Protein AF-M4BIH9-F1 (afdb_monomer)

pLDDT: mean 78.08, std 21.64, range [29.02, 97.56]

InterPro domains:
  IPR003349 JmjN domain [PF02375] (13-35)
  IPR003349 JmjN domain [PS51183] (11-73)
  IPR003349 JmjN domain [SM00545] (10-72)

Solvent-accessible surface area (backbone atoms only — not comparable to full-atom values): 12858 Å² total; per-residue (Å²): 131,86,74,87,71,74,79,77,81,80,58,54,75,43,73,46,52,68,77,46,60,73,41,59,65,64,28,40,44,75,84,76,79,71,95,78,79,80,95,49,76,65,62,55,56,58,58,59,73,52,35,45,36,81,68,27,62,75,62,75,44,54,41,43,36,68,38,91,89,71,74,81,64,74,52,53,72,54,80,46,79,84,44,71,48,64,28,30,30,42,47,48,23,49,53,82,72,71,66,80,69,42,85,42,58,76,32,29,54,48,59,47,49,54,52,52,52,53,48,51,52,51,59,26,54,77,68,79,45,55,81,88,76,59,48,73,65,59,53,50,50,51,53,50,46,21,36,74,68,49,39,67,94,41,74,46,76,43,73,68,89,74,52,50,90,72,68,46,46,63,57,75,70,77,86,72,68,91,68,94,66,89,75,82,83,85,88,84,84,84,89,83,71,92,74,62,72,48,84,73,92,123

Mean predicted aligned error: 11.21 Å

Radius of gyration: 22.09 Å; Cα contacts (8 Å, |Δi|>4): 205; chains: 1; bounding box: 57×53×47 Å

Foldseek 3Di:
DPPPDDDDDDAAEAEDDPVLVVAVCQQADDDDPPPDDDDDVPVVVVSRVRHDPVRRVVVVHYEYAYYPPPDFQFDFDQPDPVQKAWWWKDFLLCVVVVDDTHTGDIDRSVRLVVVVVVCLVVVQVVVVHDSVPDDPVNVVVVSVCSNVVSDDGDMDIGRPPDDCVRRNDRGDDPPPDDPDDDPPDDPDPPPDDPHPHDHDND

Organism: Hyaloperonospora arabidopsidis (strain Emoy2) (NCBI:txid559515)

Sequence (202 aa):
MVQNSVPLPHGAVFYPTREQFADPIKYIARYEPTASGFHLPLLFKWTLGFSIEHEAARTGICKIVPPRGWNPTFAIDLEDDHVHFDTRKQKIHELQEGRAYGKGRTHTFKSFREDADAFRKRWFSSRGLDPTTTTSDEVAQEYWRVVQMGGPRTEVEYANDLDIAQVGSGFLRSSKRFASQATKGIAKLLPLLAVIIATDNR

Structure (mmCIF, N/CA/C/O backbone):
data_AF-M4BIH9-F1
#
_entry.id   AF-M4BIH9-F1
#
loop_
_atom_site.group_PDB
_atom_site.id
_atom_site.type_symbol
_atom_site.label_atom_id
_atom_site.label_alt_id
_atom_site.label_comp_id
_atom_site.label_asym_id
_atom_site.label_entity_id
_atom_site.label_seq_id
_atom_site.pdbx_PDB_ins_code
_atom_site.Cartn_x
_atom_site.Cartn_y
_atom_site.Cartn_z
_atom_site.occupancy
_atom_site.B_iso_or_equiv
_atom_site.auth_seq_id
_atom_site.auth_comp_id
_atom_site.auth_asym_id
_atom_site.auth_atom_id
_atom_site.pdbx_PDB_model_num
ATOM 1 N N . MET A 1 1 ? 6.898 21.834 20.409 1.00 35.78 1 MET A N 1
ATOM 2 C CA . MET A 1 1 ? 7.191 22.630 19.199 1.00 35.78 1 MET A CA 1
ATOM 3 C C . MET A 1 1 ? 7.281 21.641 18.054 1.00 35.78 1 MET A C 1
ATOM 5 O O . MET A 1 1 ? 8.113 20.749 18.139 1.00 35.78 1 MET A O 1
ATOM 9 N N . VAL A 1 2 ? 6.383 21.713 17.070 1.00 43.62 2 VAL A N 1
ATOM 10 C CA . VAL A 1 2 ? 6.473 20.874 15.864 1.00 43.62 2 VAL A CA 1
ATOM 11 C C . VAL A 1 2 ? 7.734 21.330 15.138 1.00 43.62 2 VAL A C 1
ATOM 13 O O . VAL A 1 2 ? 7.822 22.494 14.754 1.00 43.62 2 VAL A O 1
ATOM 16 N N . GLN A 1 3 ? 8.755 20.477 15.059 1.00 51.19 3 GLN A N 1
ATOM 17 C CA . GLN A 1 3 ? 9.919 20.785 14.236 1.00 51.19 3 GLN A CA 1
ATOM 18 C C . GLN A 1 3 ? 9.408 20.987 12.807 1.00 51.19 3 GLN A C 1
ATOM 20 O O . GLN A 1 3 ? 8.737 20.104 12.277 1.00 51.19 3 GLN A O 1
ATOM 25 N N . ASN A 1 4 ? 9.700 22.142 12.202 1.00 50.09 4 ASN A N 1
ATOM 26 C CA . ASN A 1 4 ? 9.610 22.318 10.755 1.00 50.09 4 ASN A CA 1
ATOM 27 C C . ASN A 1 4 ? 10.545 21.276 10.134 1.00 50.09 4 ASN A C 1
ATOM 29 O O . ASN A 1 4 ? 11.746 21.510 9.999 1.00 50.09 4 ASN A O 1
ATOM 33 N N . SER A 1 5 ? 10.017 20.087 9.858 1.00 58.94 5 SER A N 1
ATOM 34 C CA . SER A 1 5 ? 10.773 19.008 9.250 1.00 58.94 5 SER A CA 1
ATOM 35 C C . SER A 1 5 ? 11.101 19.447 7.835 1.00 58.94 5 SER A C 1
ATOM 37 O O . SER A 1 5 ? 10.201 19.60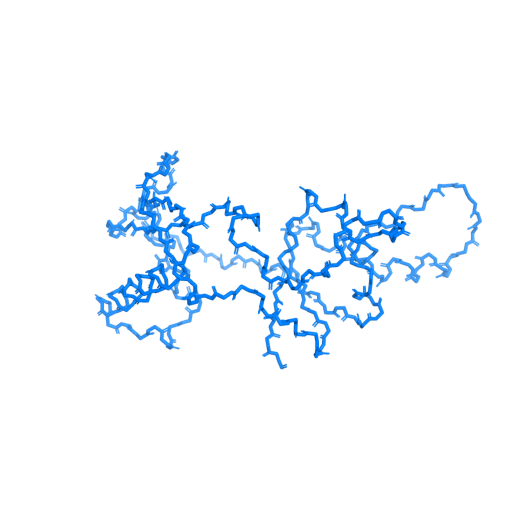2 7.009 1.00 58.94 5 SER A O 1
ATOM 39 N N . VAL A 1 6 ? 12.384 19.677 7.565 1.00 64.56 6 VAL A N 1
ATOM 40 C CA . VAL A 1 6 ? 12.880 19.806 6.195 1.00 64.56 6 VAL A CA 1
ATOM 41 C C . VAL A 1 6 ? 12.373 18.582 5.421 1.00 64.56 6 VAL A C 1
ATOM 43 O O . VAL A 1 6 ? 12.547 17.465 5.923 1.00 64.56 6 VAL A O 1
ATOM 46 N N . PRO A 1 7 ? 11.716 18.757 4.259 1.00 72.50 7 PRO A N 1
ATOM 47 C CA . PRO A 1 7 ? 11.258 17.633 3.456 1.00 72.50 7 PRO A CA 1
ATOM 48 C C . PRO A 1 7 ? 12.417 16.669 3.212 1.00 72.50 7 PRO A C 1
ATOM 50 O O . PRO A 1 7 ? 13.514 17.092 2.837 1.00 72.50 7 PRO A O 1
ATOM 53 N N . LEU A 1 8 ? 12.194 15.378 3.463 1.00 80.50 8 LEU A N 1
ATOM 54 C CA . LEU A 1 8 ? 13.210 14.371 3.180 1.00 80.50 8 LEU A CA 1
ATOM 55 C C . LEU A 1 8 ? 13.486 14.356 1.670 1.00 80.50 8 LEU A C 1
ATOM 57 O O . LEU A 1 8 ? 12.544 14.472 0.881 1.00 80.50 8 LEU A O 1
ATOM 61 N N . PRO A 1 9 ? 14.751 14.206 1.243 1.00 83.56 9 PRO A N 1
ATOM 62 C CA . PRO A 1 9 ? 15.057 14.094 -0.173 1.00 83.56 9 PRO A CA 1
AT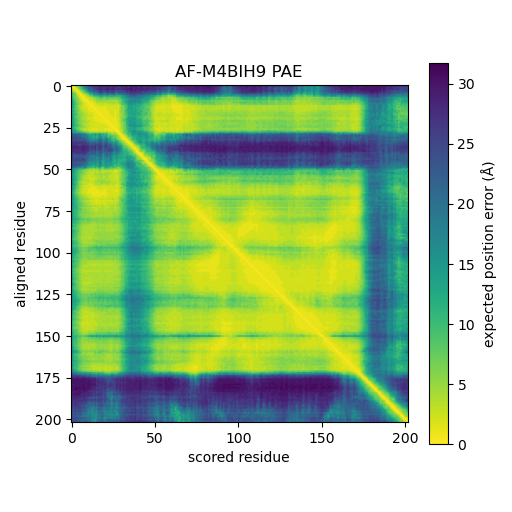OM 63 C C . PRO A 1 9 ? 14.349 12.868 -0.759 1.00 83.56 9 PRO A C 1
ATOM 65 O O . PRO A 1 9 ? 14.335 11.793 -0.154 1.00 83.56 9 PRO A O 1
ATOM 68 N N . HIS A 1 10 ? 13.770 13.020 -1.949 1.00 84.56 10 HIS A N 1
ATOM 69 C CA . HIS A 1 10 ? 13.178 11.893 -2.661 1.00 84.56 10 HIS A CA 1
ATOM 70 C C . HIS A 1 10 ? 14.254 10.868 -3.040 1.00 84.56 10 HIS A C 1
ATOM 72 O O . HIS A 1 10 ? 15.365 11.227 -3.434 1.00 84.56 10 HIS A O 1
ATOM 78 N N . GLY A 1 11 ? 13.904 9.582 -2.952 1.00 86.06 11 GLY A N 1
ATOM 79 C CA . GLY A 1 11 ? 14.731 8.511 -3.504 1.00 86.06 11 GLY A CA 1
ATOM 80 C C . GLY A 1 11 ? 14.812 8.594 -5.031 1.00 86.06 11 GLY A C 1
ATOM 81 O O . GLY A 1 11 ? 13.919 9.143 -5.681 1.00 86.06 11 GLY A O 1
ATOM 82 N N . ALA A 1 12 ? 15.873 8.024 -5.605 1.00 88.19 12 ALA A N 1
ATOM 83 C CA . ALA A 1 12 ? 16.053 7.977 -7.053 1.00 88.19 12 ALA A CA 1
ATOM 84 C C . ALA A 1 12 ? 14.890 7.236 -7.742 1.00 88.19 12 ALA A C 1
ATOM 86 O O . ALA A 1 12 ? 14.377 6.237 -7.223 1.00 88.19 12 ALA A O 1
ATOM 87 N N . VAL A 1 13 ? 14.481 7.725 -8.918 1.00 91.12 13 VAL A N 1
ATOM 88 C CA . VAL A 1 13 ? 13.418 7.126 -9.736 1.00 91.12 13 VAL A CA 1
ATOM 89 C C . VAL A 1 13 ? 13.986 6.725 -11.091 1.00 91.12 13 VAL A C 1
ATOM 91 O O . VAL A 1 13 ? 14.485 7.569 -11.831 1.00 91.12 13 VAL A O 1
ATOM 94 N N . PHE A 1 14 ? 13.861 5.446 -11.433 1.00 90.56 14 PHE A N 1
ATOM 95 C CA . PHE A 1 14 ? 14.408 4.861 -12.651 1.00 90.56 14 PHE A CA 1
ATOM 96 C C . PHE A 1 14 ? 13.307 4.445 -13.629 1.00 90.56 14 PHE A C 1
ATOM 98 O O . PHE A 1 14 ? 12.253 3.947 -13.226 1.00 90.56 14 PHE A O 1
ATOM 105 N N . TYR A 1 15 ? 13.582 4.624 -14.922 1.00 92.31 15 TYR A N 1
ATOM 106 C CA . TYR A 1 15 ? 12.666 4.350 -16.032 1.00 92.31 15 TYR A CA 1
ATOM 107 C C . TYR A 1 15 ? 13.349 3.431 -17.059 1.00 92.31 15 TYR A C 1
ATOM 109 O O . TYR A 1 15 ? 13.860 3.923 -18.068 1.00 92.31 15 TYR A O 1
ATOM 117 N N . PRO A 1 16 ? 13.431 2.114 -16.803 1.00 90.94 16 PRO A N 1
ATOM 118 C CA . PRO A 1 16 ? 14.075 1.179 -17.717 1.00 90.94 16 PRO A CA 1
ATOM 119 C C . PRO A 1 16 ? 13.421 1.157 -19.105 1.00 90.94 16 PRO A C 1
ATOM 121 O O . PRO A 1 16 ? 12.198 1.247 -19.243 1.00 90.94 16 PRO A O 1
ATOM 124 N N . THR A 1 17 ? 14.233 0.948 -20.143 1.00 90.44 17 THR A N 1
ATOM 125 C CA . THR A 1 17 ? 13.737 0.505 -21.455 1.00 90.44 17 THR A CA 1
ATOM 126 C C . THR A 1 17 ? 13.177 -0.916 -21.371 1.00 90.44 17 THR A C 1
ATOM 128 O O . THR A 1 17 ? 13.373 -1.634 -20.389 1.00 90.44 17 THR A O 1
ATOM 131 N N . ARG A 1 18 ? 12.495 -1.373 -22.429 1.00 89.06 18 ARG A N 1
ATOM 132 C CA . ARG A 1 18 ? 12.039 -2.769 -22.502 1.00 89.06 18 ARG A CA 1
ATOM 133 C C . ARG A 1 18 ? 13.202 -3.761 -22.463 1.00 89.06 18 ARG A C 1
ATOM 135 O O . ARG A 1 18 ? 13.053 -4.795 -21.820 1.00 89.06 18 ARG A O 1
ATOM 142 N N . GLU A 1 19 ? 14.342 -3.456 -23.092 1.00 89.38 19 GLU A N 1
ATOM 143 C CA . GLU A 1 19 ? 15.516 -4.336 -23.008 1.00 89.38 19 GLU A CA 1
ATOM 144 C C . GLU A 1 19 ? 16.102 -4.367 -21.593 1.00 89.38 19 GLU A C 1
ATOM 146 O O . GLU A 1 19 ? 16.447 -5.435 -21.099 1.00 89.38 19 GLU A O 1
ATOM 151 N N . GLN A 1 20 ? 16.174 -3.214 -20.921 1.00 86.19 20 GLN A N 1
ATOM 152 C CA . GLN A 1 20 ? 16.630 -3.115 -19.531 1.00 86.19 20 GLN A CA 1
ATOM 153 C C . GLN A 1 20 ? 15.717 -3.878 -18.567 1.00 86.19 20 GLN A C 1
ATOM 155 O O . GLN A 1 20 ? 16.191 -4.590 -17.689 1.00 86.19 20 GLN A O 1
ATOM 160 N N . PHE A 1 21 ? 14.403 -3.768 -18.755 1.00 89.31 21 PHE A N 1
ATOM 161 C CA . PHE A 1 21 ? 13.410 -4.404 -17.892 1.00 89.31 21 PHE A CA 1
ATOM 162 C C . PHE A 1 21 ? 13.303 -5.925 -18.093 1.00 89.31 21 PHE A C 1
ATOM 164 O O . PHE A 1 21 ? 12.722 -6.614 -17.257 1.00 89.31 21 PHE A O 1
ATOM 171 N N . ALA A 1 22 ? 13.854 -6.464 -19.186 1.00 88.38 22 ALA A N 1
ATOM 172 C CA . ALA A 1 22 ? 13.810 -7.895 -19.483 1.00 88.38 22 ALA A CA 1
ATOM 173 C C . ALA A 1 22 ? 14.627 -8.744 -18.493 1.00 88.38 22 ALA A C 1
ATOM 175 O O . ALA A 1 22 ? 14.304 -9.913 -18.285 1.00 88.38 22 ALA A O 1
ATOM 176 N N . ASP A 1 23 ? 15.657 -8.163 -17.871 1.00 85.75 23 ASP A N 1
ATOM 177 C CA . ASP A 1 23 ? 16.479 -8.815 -16.850 1.00 85.75 23 ASP A CA 1
ATOM 178 C C . ASP A 1 23 ? 16.635 -7.891 -15.627 1.00 85.75 23 ASP A C 1
ATOM 180 O O . ASP A 1 23 ? 17.584 -7.104 -15.550 1.00 85.75 23 ASP A O 1
ATOM 184 N N . PRO A 1 24 ? 15.703 -7.966 -14.654 1.00 87.12 24 PRO A N 1
ATOM 185 C CA . PRO A 1 24 ? 15.715 -7.098 -13.481 1.00 87.12 24 PRO A CA 1
ATOM 186 C C . PRO A 1 24 ? 16.971 -7.246 -12.624 1.00 87.12 24 PRO A C 1
ATOM 188 O O . PRO A 1 24 ? 17.442 -6.259 -12.068 1.00 87.12 24 PRO A O 1
ATOM 191 N N . ILE A 1 25 ? 17.538 -8.454 -12.521 1.00 86.44 25 ILE A N 1
ATOM 192 C CA . ILE A 1 25 ? 18.754 -8.671 -11.729 1.00 86.44 25 ILE A CA 1
ATOM 193 C C . ILE A 1 25 ? 19.928 -7.982 -12.401 1.00 86.44 25 ILE A C 1
ATOM 195 O O . ILE A 1 25 ? 20.683 -7.302 -11.722 1.00 86.44 25 ILE A O 1
ATOM 199 N N . LYS A 1 26 ? 20.058 -8.085 -13.724 1.00 85.12 26 LYS A N 1
ATOM 200 C CA . LYS A 1 26 ? 21.100 -7.364 -14.460 1.00 85.12 26 LYS A CA 1
ATOM 201 C C . LYS A 1 26 ? 20.911 -5.846 -14.416 1.00 85.12 26 LYS A C 1
ATOM 203 O O . LYS A 1 26 ? 21.898 -5.119 -14.370 1.00 85.12 26 LYS A O 1
ATOM 208 N N . TYR A 1 27 ? 19.667 -5.374 -14.437 1.00 85.38 27 TYR A N 1
ATOM 209 C CA . TYR A 1 27 ? 19.352 -3.950 -14.321 1.00 85.38 27 TYR A CA 1
ATOM 210 C C . TYR A 1 27 ? 19.665 -3.392 -12.927 1.00 85.38 27 TYR A C 1
ATOM 212 O O . TYR A 1 27 ? 20.086 -2.246 -12.786 1.00 85.38 27 TYR A O 1
ATOM 220 N N . ILE A 1 28 ? 19.478 -4.204 -11.886 1.00 86.25 28 ILE A N 1
ATOM 221 C CA . ILE A 1 28 ? 19.745 -3.799 -10.508 1.00 86.25 28 ILE A CA 1
ATOM 222 C C . ILE A 1 28 ? 21.221 -3.975 -10.163 1.00 86.25 28 ILE A C 1
ATOM 224 O O . ILE A 1 28 ? 21.828 -3.027 -9.689 1.00 86.25 28 ILE A O 1
ATOM 228 N N . ALA A 1 29 ? 21.795 -5.156 -10.385 1.00 80.75 29 ALA A N 1
ATOM 229 C CA . ALA A 1 29 ? 23.077 -5.560 -9.823 1.00 80.75 29 ALA A CA 1
ATOM 230 C C . ALA A 1 29 ? 24.262 -4.780 -10.393 1.00 80.75 29 ALA A C 1
ATOM 232 O O . ALA A 1 29 ? 24.355 -4.513 -11.596 1.00 80.75 29 ALA A O 1
ATOM 233 N N . ARG A 1 30 ? 25.220 -4.470 -9.524 1.00 62.94 30 ARG A N 1
ATOM 234 C CA . ARG A 1 30 ? 26.552 -4.003 -9.885 1.00 62.94 30 ARG A CA 1
ATOM 235 C C . ARG A 1 30 ? 27.319 -5.120 -10.578 1.00 62.94 30 ARG A C 1
ATOM 237 O O . ARG A 1 30 ? 27.501 -6.212 -10.046 1.00 62.94 30 ARG A O 1
ATOM 244 N N . TYR A 1 31 ? 27.815 -4.827 -11.774 1.00 57.56 31 TYR A N 1
ATOM 245 C CA . TYR A 1 31 ? 28.742 -5.715 -12.461 1.00 57.56 31 TYR A CA 1
ATOM 246 C C . TYR A 1 31 ? 30.134 -5.573 -11.827 1.00 57.56 31 TYR A C 1
ATOM 248 O O . TYR A 1 31 ? 30.776 -4.534 -11.985 1.00 57.56 31 TYR A O 1
ATOM 256 N N . GLU A 1 32 ? 30.614 -6.593 -11.114 1.00 51.94 32 GLU A N 1
ATOM 257 C CA . GLU A 1 32 ? 32.030 -6.686 -10.750 1.00 51.94 32 GLU A CA 1
ATOM 258 C C . GLU A 1 32 ? 32.793 -7.374 -11.891 1.00 51.94 32 GLU A C 1
ATOM 260 O O . GLU A 1 32 ? 32.567 -8.560 -12.148 1.00 51.94 32 GLU A O 1
ATOM 265 N N . PRO A 1 33 ? 33.693 -6.680 -12.614 1.00 51.75 33 PRO A N 1
ATOM 266 C CA . PRO A 1 33 ? 34.596 -7.378 -13.515 1.00 51.75 33 PRO A CA 1
ATOM 267 C C . PRO A 1 33 ? 35.512 -8.267 -12.677 1.00 51.75 33 PRO A C 1
ATOM 269 O O . PRO A 1 33 ? 36.367 -7.784 -11.936 1.00 51.75 33 PRO A O 1
ATOM 272 N N . THR A 1 34 ? 35.366 -9.580 -12.806 1.00 48.47 34 THR A N 1
ATOM 273 C CA . THR A 1 34 ? 36.374 -10.506 -12.298 1.00 48.47 34 THR A CA 1
ATOM 274 C C . THR A 1 34 ? 37.682 -10.188 -13.024 1.00 48.47 34 THR A C 1
ATOM 276 O O . THR A 1 34 ? 37.717 -10.147 -14.253 1.00 48.47 34 THR A O 1
ATOM 279 N N . ALA A 1 35 ? 38.743 -9.898 -12.269 1.00 48.97 35 ALA A N 1
ATOM 280 C CA . ALA A 1 35 ? 40.003 -9.302 -12.733 1.00 48.97 35 ALA A CA 1
ATOM 281 C C . ALA A 1 35 ? 40.854 -10.171 -13.689 1.00 48.97 35 ALA A C 1
ATOM 283 O O . ALA A 1 35 ? 42.046 -9.934 -13.863 1.00 48.97 35 ALA A O 1
ATOM 284 N N . SER A 1 36 ? 40.272 -11.170 -14.341 1.00 51.31 36 SER A N 1
ATOM 285 C CA . SER A 1 36 ? 40.964 -12.090 -15.233 1.00 51.31 36 SER A CA 1
ATOM 286 C C . SER A 1 36 ? 40.264 -12.140 -16.584 1.00 51.31 36 SER A C 1
ATOM 288 O O . SER A 1 36 ? 39.401 -12.982 -16.816 1.00 51.31 36 SER A O 1
ATOM 290 N N . GLY A 1 37 ? 40.684 -11.259 -17.492 1.00 53.47 37 GLY A N 1
ATOM 291 C CA . GLY A 1 37 ? 40.564 -11.529 -18.921 1.00 53.47 37 GLY A CA 1
ATOM 292 C C . GLY A 1 37 ? 40.087 -10.357 -19.763 1.00 53.47 37 GLY A C 1
ATOM 293 O O . GLY A 1 37 ? 38.905 -10.225 -20.042 1.00 53.47 37 GLY A O 1
ATOM 294 N N . PHE A 1 38 ? 41.067 -9.621 -20.278 1.00 49.22 38 PHE A N 1
ATOM 295 C CA . PHE A 1 38 ? 41.003 -8.776 -21.469 1.00 49.22 38 PHE A CA 1
ATOM 296 C C . PHE A 1 38 ? 40.374 -7.377 -21.370 1.00 49.22 38 PHE A C 1
ATOM 298 O O . PHE A 1 38 ? 39.212 -7.134 -21.060 1.00 49.22 38 PHE A O 1
ATOM 305 N N . HIS A 1 39 ? 41.246 -6.441 -21.728 1.00 53.72 39 HIS A N 1
ATOM 306 C CA . HIS A 1 39 ? 41.084 -5.009 -21.857 1.00 53.72 39 HIS A CA 1
ATOM 307 C C . HIS A 1 39 ? 40.104 -4.683 -23.000 1.00 53.72 39 HIS A C 1
ATOM 309 O O . HIS A 1 39 ? 40.501 -4.585 -24.157 1.00 53.72 39 HIS A O 1
ATOM 315 N N . LEU A 1 40 ? 38.819 -4.492 -22.689 1.00 53.31 40 LEU A N 1
ATOM 316 C CA . LEU A 1 40 ? 37.876 -3.809 -23.584 1.00 53.31 40 LEU A CA 1
ATOM 317 C C . LEU A 1 40 ? 37.285 -2.583 -22.870 1.00 53.31 40 LEU A C 1
ATOM 319 O O . LEU A 1 40 ? 36.194 -2.664 -22.300 1.00 53.31 40 LEU A O 1
ATOM 323 N N . PRO A 1 41 ? 37.973 -1.423 -22.917 1.00 55.22 41 PRO A N 1
ATOM 324 C CA . PRO A 1 41 ? 37.508 -0.180 -22.292 1.00 55.22 41 PRO A CA 1
ATOM 325 C C . PRO A 1 41 ? 36.107 0.254 -22.757 1.00 55.22 41 PRO A C 1
ATOM 327 O O . PRO A 1 41 ? 35.368 0.890 -22.009 1.00 55.22 41 PRO A O 1
ATOM 330 N N . LEU A 1 42 ? 35.716 -0.116 -23.982 1.00 50.88 42 LEU A N 1
ATOM 331 C CA . LEU A 1 42 ? 34.414 0.238 -24.548 1.00 50.88 42 LEU A CA 1
ATOM 332 C C . LEU A 1 42 ? 33.278 -0.631 -23.988 1.00 50.88 42 LEU A C 1
ATOM 334 O O . LEU A 1 42 ? 32.265 -0.088 -23.560 1.00 50.88 42 LEU A O 1
ATOM 338 N N . LEU A 1 43 ? 33.442 -1.954 -23.898 1.00 49.97 43 LEU A N 1
ATOM 339 C CA . LEU A 1 43 ? 32.382 -2.851 -23.409 1.00 49.97 43 LEU A CA 1
ATOM 340 C C . LEU A 1 43 ? 32.087 -2.642 -21.910 1.00 49.97 43 LEU A C 1
ATOM 342 O O . LEU A 1 43 ? 30.947 -2.775 -21.456 1.00 49.97 43 LEU A O 1
ATOM 346 N N . PHE A 1 44 ? 33.113 -2.247 -21.153 1.00 48.84 44 PHE A N 1
ATOM 347 C CA . PHE A 1 44 ? 33.008 -1.970 -19.725 1.00 48.84 44 PHE A CA 1
ATOM 348 C C . PHE A 1 44 ? 32.137 -0.735 -19.429 1.00 48.84 44 PHE A C 1
ATOM 350 O O . PHE A 1 44 ? 31.267 -0.780 -18.558 1.00 48.84 44 PHE A O 1
ATOM 357 N N . LYS A 1 45 ? 32.282 0.336 -20.223 1.00 48.72 45 LYS A N 1
ATOM 358 C CA . LYS A 1 45 ? 31.442 1.542 -20.117 1.00 48.72 45 LYS A CA 1
ATOM 359 C C . LYS A 1 45 ? 29.988 1.281 -20.536 1.00 48.72 45 LYS A C 1
ATOM 361 O O . LYS A 1 45 ? 29.079 1.838 -19.930 1.00 48.72 45 LYS A O 1
ATOM 366 N N . TRP A 1 46 ? 29.763 0.411 -21.525 1.00 49.03 46 TRP A N 1
ATOM 367 C CA . TRP A 1 46 ? 28.413 0.018 -21.950 1.00 49.03 46 TRP A CA 1
ATOM 368 C C . TRP A 1 46 ? 27.676 -0.795 -20.879 1.00 49.03 46 TRP A C 1
ATOM 370 O O . TRP A 1 46 ? 26.499 -0.551 -20.652 1.00 49.03 46 TRP A O 1
ATOM 380 N N . THR A 1 47 ? 28.352 -1.708 -20.175 1.00 48.81 47 THR A N 1
ATOM 381 C CA . THR A 1 47 ? 27.715 -2.565 -19.153 1.00 48.81 47 THR A CA 1
ATOM 382 C C . THR A 1 47 ? 27.400 -1.804 -17.859 1.00 48.81 47 THR A C 1
ATOM 384 O O . THR A 1 47 ? 26.345 -2.012 -17.266 1.00 48.81 47 THR A O 1
ATOM 387 N N . LEU A 1 48 ? 28.260 -0.860 -17.456 1.00 51.62 48 LEU A N 1
ATOM 388 C CA . LEU A 1 48 ? 28.013 0.027 -16.309 1.00 51.62 48 LEU A CA 1
ATOM 389 C C . LEU A 1 48 ? 26.868 1.027 -16.540 1.00 51.62 48 LEU A C 1
ATOM 391 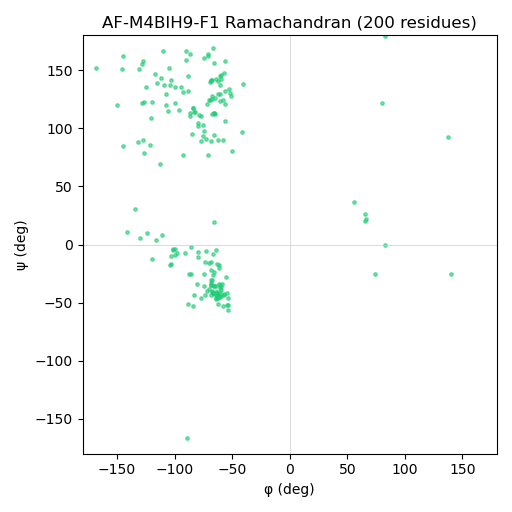O O . LEU A 1 48 ? 26.279 1.491 -15.572 1.00 51.62 48 LEU A O 1
ATOM 395 N N . GLY A 1 49 ? 26.518 1.332 -17.795 1.00 53.56 49 GLY A N 1
ATOM 396 C CA . GLY A 1 49 ? 25.380 2.199 -18.125 1.00 53.56 49 GLY A CA 1
ATOM 397 C C . GLY A 1 49 ? 24.001 1.560 -17.912 1.00 53.56 49 GLY A C 1
ATOM 398 O O . GLY A 1 49 ? 22.992 2.241 -18.081 1.00 53.56 49 GLY A O 1
ATOM 399 N N . PHE A 1 50 ? 23.941 0.267 -17.571 1.00 61.97 50 PHE A N 1
ATOM 400 C CA . PHE A 1 50 ? 22.688 -0.472 -17.380 1.00 61.97 50 PHE A CA 1
ATOM 401 C C . PHE A 1 50 ? 22.309 -0.713 -15.915 1.00 61.97 50 PHE A C 1
ATOM 403 O O . PHE A 1 50 ? 21.155 -1.044 -15.667 1.00 61.97 50 PHE A O 1
ATOM 410 N N . SER A 1 51 ? 23.246 -0.573 -14.972 1.00 77.44 51 SER A N 1
ATOM 411 C CA . SER A 1 51 ? 23.017 -0.876 -13.555 1.00 77.44 51 SER A CA 1
ATOM 412 C C . SER A 1 51 ? 22.620 0.369 -12.765 1.00 77.44 51 SER A C 1
ATOM 414 O O . SER A 1 51 ? 23.258 1.414 -12.899 1.00 77.44 51 SER A O 1
ATOM 416 N N . ILE A 1 52 ? 21.609 0.245 -11.902 1.00 81.25 52 ILE A N 1
ATOM 417 C CA . ILE A 1 52 ? 21.138 1.344 -11.042 1.00 81.25 52 ILE A CA 1
ATOM 418 C C . ILE A 1 52 ? 21.701 1.308 -9.610 1.00 81.25 52 ILE A C 1
ATOM 420 O O . ILE A 1 52 ? 21.492 2.259 -8.854 1.00 81.25 52 ILE A O 1
ATOM 424 N N . GLU A 1 53 ? 22.417 0.244 -9.215 1.00 82.38 53 GLU A N 1
ATOM 425 C CA . GLU A 1 53 ? 22.856 0.028 -7.823 1.00 82.38 53 GLU A CA 1
ATOM 426 C C . GLU A 1 53 ? 23.623 1.218 -7.254 1.00 82.38 53 GLU A C 1
ATOM 428 O O . GLU A 1 53 ? 23.348 1.651 -6.141 1.00 82.38 53 GLU A O 1
ATOM 433 N N . HIS A 1 54 ? 24.576 1.766 -8.014 1.00 81.62 54 HIS A N 1
ATOM 434 C CA . HIS A 1 54 ? 25.454 2.824 -7.515 1.00 81.62 54 HIS A CA 1
ATOM 435 C C . HIS A 1 54 ? 24.680 4.072 -7.070 1.00 81.62 54 HIS A C 1
ATOM 437 O O . HIS A 1 54 ? 25.047 4.712 -6.087 1.00 81.62 54 HIS A O 1
ATOM 443 N N . GLU A 1 55 ? 23.606 4.413 -7.778 1.00 81.56 55 GLU A N 1
ATOM 444 C CA . GLU A 1 55 ? 22.763 5.557 -7.445 1.00 81.56 55 GLU A CA 1
ATOM 445 C C . GLU A 1 55 ? 21.733 5.194 -6.366 1.00 81.56 55 GLU A C 1
ATOM 447 O O . GLU A 1 55 ? 21.594 5.929 -5.388 1.00 81.56 55 GLU A O 1
ATOM 452 N N . ALA A 1 56 ? 21.090 4.026 -6.470 1.00 84.75 56 ALA A N 1
ATOM 453 C CA . ALA A 1 56 ? 20.097 3.559 -5.500 1.00 84.75 56 ALA A CA 1
ATOM 454 C C . ALA A 1 56 ? 20.687 3.278 -4.103 1.00 84.75 56 ALA A C 1
ATOM 456 O O . ALA A 1 56 ? 20.048 3.551 -3.085 1.00 84.75 56 ALA A O 1
ATOM 457 N N . ALA A 1 57 ? 21.921 2.770 -4.027 1.00 83.81 57 ALA A N 1
ATOM 458 C CA . ALA A 1 57 ? 22.594 2.444 -2.769 1.00 83.81 57 ALA A CA 1
ATOM 459 C C . ALA A 1 57 ? 22.885 3.688 -1.917 1.00 83.81 57 ALA A C 1
ATOM 461 O O . ALA A 1 57 ? 22.983 3.586 -0.696 1.00 83.81 57 ALA A O 1
ATOM 462 N N . ARG A 1 58 ? 22.980 4.874 -2.534 1.00 83.88 58 ARG A N 1
ATOM 463 C CA . ARG A 1 58 ? 23.206 6.138 -1.813 1.00 83.88 58 ARG A CA 1
ATOM 464 C C . ARG A 1 58 ? 22.009 6.551 -0.962 1.00 83.88 58 ARG A C 1
ATOM 466 O O . ARG A 1 58 ? 22.199 7.209 0.056 1.00 83.88 58 ARG A O 1
ATOM 473 N N . THR A 1 59 ? 20.798 6.190 -1.380 1.00 84.94 59 THR A N 1
ATOM 474 C CA . THR A 1 59 ? 19.544 6.509 -0.681 1.00 84.94 59 THR A CA 1
ATOM 475 C C . THR A 1 59 ? 18.969 5.319 0.083 1.00 84.94 59 THR A C 1
ATOM 477 O O . THR A 1 59 ? 18.012 5.488 0.833 1.00 84.94 59 THR A O 1
ATOM 480 N N . GLY A 1 60 ? 19.504 4.110 -0.112 1.00 87.44 60 GLY A N 1
ATOM 481 C CA . GLY A 1 60 ? 19.009 2.861 0.482 1.00 87.44 60 GLY A CA 1
ATOM 482 C C . GLY A 1 60 ? 17.714 2.331 -0.150 1.00 87.44 60 GLY A C 1
ATOM 483 O O . GLY A 1 60 ? 17.478 1.127 -0.140 1.00 87.44 60 GLY A O 1
ATOM 484 N N . ILE A 1 61 ? 16.902 3.211 -0.743 1.00 87.31 61 ILE A N 1
ATOM 485 C CA . ILE A 1 61 ? 15.682 2.892 -1.494 1.00 87.31 61 ILE A CA 1
ATOM 486 C C . ILE A 1 61 ? 15.669 3.607 -2.850 1.00 87.31 61 ILE A C 1
ATOM 488 O O . ILE A 1 61 ? 16.205 4.709 -2.988 1.00 87.31 61 ILE A O 1
ATOM 492 N N . CYS A 1 62 ? 15.003 3.013 -3.839 1.00 89.56 62 CYS A N 1
ATOM 493 C CA . CYS A 1 62 ? 14.689 3.651 -5.118 1.00 89.56 62 CYS A CA 1
ATOM 494 C C . CYS A 1 62 ? 13.321 3.191 -5.641 1.00 89.56 62 CYS A C 1
ATOM 496 O O . CYS A 1 62 ? 12.788 2.173 -5.195 1.00 89.56 62 CYS A O 1
ATOM 498 N N . LYS A 1 63 ? 12.753 3.940 -6.590 1.00 91.06 63 LYS A N 1
ATOM 499 C CA . LYS A 1 63 ? 11.522 3.581 -7.309 1.00 91.06 63 LYS A CA 1
ATOM 500 C C . LYS A 1 63 ? 11.879 3.179 -8.737 1.00 91.06 63 LYS A C 1
ATOM 502 O O . LYS A 1 63 ? 12.540 3.937 -9.438 1.00 91.06 63 LYS A O 1
ATOM 507 N N . ILE A 1 64 ? 11.397 2.026 -9.192 1.00 92.69 64 ILE A N 1
ATOM 508 C CA . ILE A 1 64 ? 11.476 1.624 -10.603 1.00 92.69 64 ILE A CA 1
ATOM 509 C C . ILE A 1 64 ? 10.075 1.730 -11.192 1.00 92.69 64 ILE A C 1
ATOM 511 O O . ILE A 1 64 ? 9.152 1.071 -10.713 1.00 92.69 64 ILE A O 1
ATOM 515 N N . VAL A 1 65 ? 9.924 2.562 -12.220 1.00 92.62 65 VAL A N 1
ATOM 516 C CA . VAL A 1 65 ? 8.685 2.686 -12.991 1.00 92.62 65 VAL A CA 1
ATOM 517 C C . VAL A 1 65 ? 8.813 1.804 -14.233 1.00 92.62 65 VAL A C 1
ATOM 519 O O . VAL A 1 65 ? 9.680 2.079 -15.064 1.00 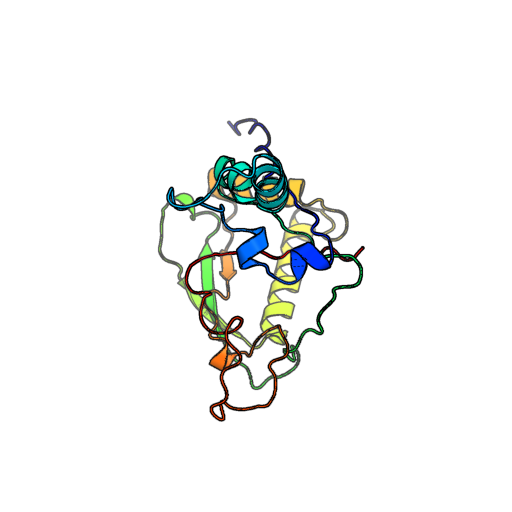92.62 65 VAL A O 1
ATOM 522 N N . PRO A 1 66 ? 7.995 0.747 -14.384 1.00 92.62 66 PRO A N 1
ATOM 523 C CA . PRO A 1 66 ? 8.072 -0.142 -15.540 1.00 92.62 66 PRO A CA 1
ATOM 524 C C . PRO A 1 66 ? 7.929 0.589 -16.888 1.00 92.62 66 PRO A C 1
ATOM 526 O O . PRO A 1 66 ? 7.329 1.667 -16.952 1.00 92.62 66 PRO A O 1
ATOM 529 N N . PRO A 1 67 ? 8.418 -0.004 -17.995 1.00 92.50 67 PRO A N 1
ATOM 530 C CA . PRO A 1 67 ? 8.236 0.558 -19.328 1.00 92.50 67 PRO A CA 1
ATOM 531 C C . PRO A 1 67 ? 6.754 0.748 -19.671 1.00 92.50 67 PRO A C 1
ATOM 533 O O . PRO A 1 67 ? 5.902 -0.065 -19.306 1.00 92.50 67 PRO A O 1
ATOM 536 N N . ARG A 1 68 ? 6.445 1.778 -20.467 1.00 91.00 68 ARG A N 1
ATOM 537 C CA . ARG A 1 68 ? 5.070 2.071 -20.899 1.00 91.00 68 ARG A CA 1
ATOM 538 C C . ARG A 1 68 ? 4.391 0.845 -21.524 1.00 91.00 68 ARG A C 1
ATOM 540 O O . ARG A 1 68 ? 4.957 0.169 -22.392 1.00 91.00 68 ARG A O 1
ATOM 547 N N . GLY A 1 69 ? 3.150 0.601 -21.108 1.00 90.69 69 GLY A N 1
ATOM 548 C CA . GLY A 1 69 ? 2.334 -0.532 -21.547 1.00 90.69 69 GLY A CA 1
ATOM 549 C C . GLY A 1 69 ? 2.614 -1.838 -20.800 1.00 90.69 69 GLY A C 1
ATOM 550 O O . GLY A 1 69 ? 1.968 -2.840 -21.096 1.00 90.69 69 GLY A O 1
ATOM 551 N N . TRP A 1 70 ? 3.550 -1.859 -19.846 1.00 90.94 70 TRP A N 1
ATOM 552 C CA . TRP A 1 70 ? 3.639 -2.951 -18.882 1.00 90.94 70 TRP A CA 1
ATOM 553 C C . TRP A 1 70 ? 2.582 -2.743 -17.792 1.00 90.94 70 TRP A C 1
ATOM 555 O O . TRP A 1 70 ? 2.723 -1.869 -16.942 1.00 90.94 70 TRP A O 1
ATOM 565 N N . ASN A 1 71 ? 1.504 -3.521 -17.855 1.00 88.12 71 ASN A N 1
ATOM 566 C CA . ASN A 1 71 ? 0.389 -3.464 -16.913 1.00 88.12 71 ASN A CA 1
ATOM 567 C C . ASN A 1 71 ? -0.156 -4.889 -16.698 1.00 88.12 71 ASN A C 1
ATOM 569 O O . ASN A 1 71 ? -1.030 -5.328 -17.451 1.00 88.12 71 ASN A O 1
ATOM 573 N N . PRO A 1 72 ? 0.431 -5.674 -15.778 1.00 89.62 72 PRO A N 1
ATOM 574 C CA . PRO A 1 72 ? 0.014 -7.052 -15.555 1.00 89.62 72 PRO A CA 1
ATOM 575 C C . PRO A 1 72 ? -1.395 -7.106 -14.958 1.00 89.62 72 PRO A C 1
ATOM 577 O O . PRO A 1 72 ? -1.750 -6.307 -14.097 1.00 89.62 72 PRO A O 1
ATOM 580 N N . THR A 1 73 ? -2.188 -8.087 -15.388 1.00 89.81 73 THR A N 1
ATOM 581 C CA . THR A 1 73 ? -3.513 -8.340 -14.810 1.00 89.81 73 THR A CA 1
ATOM 582 C C . THR A 1 73 ? -3.387 -8.716 -13.336 1.00 89.81 73 THR A C 1
ATOM 584 O O . THR A 1 73 ? -2.622 -9.621 -12.990 1.00 89.81 73 THR A O 1
ATOM 587 N N . PHE A 1 74 ? -4.165 -8.048 -12.483 1.00 90.25 74 PHE A N 1
ATOM 588 C CA . PHE A 1 74 ? -4.280 -8.396 -11.072 1.00 90.25 74 PHE A CA 1
ATOM 589 C C . PHE A 1 74 ? -5.028 -9.725 -10.920 1.00 90.25 74 PHE A C 1
ATOM 591 O O . PHE A 1 74 ? -6.120 -9.885 -11.460 1.00 90.25 74 PHE A O 1
ATOM 598 N N . ALA A 1 75 ? -4.411 -10.692 -10.242 1.00 90.62 75 ALA A N 1
ATOM 599 C CA . ALA A 1 75 ? -4.853 -12.088 -10.262 1.00 90.62 75 ALA A CA 1
ATOM 600 C C . ALA A 1 75 ? -5.653 -12.540 -9.028 1.00 90.62 75 ALA A C 1
ATOM 602 O O . ALA A 1 75 ? -6.100 -13.684 -8.994 1.00 90.62 75 ALA A O 1
ATOM 603 N N . ILE A 1 76 ? -5.814 -11.679 -8.022 1.00 90.19 76 ILE A N 1
ATOM 604 C CA . ILE A 1 76 ? -6.596 -11.990 -6.819 1.00 90.19 76 ILE A CA 1
ATOM 605 C C . ILE A 1 76 ? -8.031 -11.514 -7.034 1.00 90.19 76 ILE A C 1
ATOM 607 O O . ILE A 1 76 ? -8.249 -10.364 -7.420 1.00 90.19 76 ILE A O 1
ATOM 611 N N . ASP A 1 77 ? -8.995 -12.386 -6.748 1.00 91.50 77 ASP A N 1
ATOM 612 C CA . ASP A 1 77 ? -10.398 -11.999 -6.641 1.00 91.50 77 ASP A CA 1
ATOM 613 C C . ASP A 1 77 ? -10.642 -11.348 -5.273 1.00 91.50 77 ASP A C 1
ATOM 615 O O . ASP A 1 77 ? -10.531 -11.988 -4.230 1.00 91.50 77 ASP A O 1
ATOM 619 N N . LEU A 1 78 ? -10.923 -10.044 -5.274 1.00 92.56 78 LEU A N 1
ATOM 620 C CA . LEU A 1 78 ? -11.167 -9.278 -4.047 1.00 92.56 78 LEU A CA 1
ATOM 621 C C . LEU A 1 78 ? -12.587 -9.466 -3.501 1.00 92.56 78 LEU A C 1
ATOM 623 O O . LEU A 1 78 ? -12.865 -9.018 -2.386 1.00 92.56 78 LEU A O 1
ATOM 627 N N . GLU A 1 79 ? -13.474 -10.087 -4.279 1.00 94.69 79 GLU A N 1
ATOM 628 C CA . GLU A 1 79 ? -14.859 -10.354 -3.896 1.00 94.69 79 GLU A CA 1
ATOM 629 C C . GLU A 1 79 ? -15.068 -11.794 -3.402 1.00 94.69 79 GLU A C 1
ATOM 631 O O . GLU A 1 79 ? -16.162 -12.111 -2.938 1.00 94.69 79 GLU A O 1
ATOM 636 N N . ASP A 1 80 ? -14.028 -12.637 -3.444 1.00 91.50 80 ASP A N 1
ATOM 637 C CA . ASP A 1 80 ? -14.046 -13.988 -2.878 1.00 91.50 80 ASP A CA 1
ATOM 638 C C . ASP A 1 80 ? -14.174 -13.923 -1.346 1.00 91.50 80 ASP A C 1
ATOM 640 O O . ASP A 1 80 ? -13.282 -13.450 -0.631 1.00 91.50 80 ASP A O 1
ATOM 644 N N . ASP A 1 81 ? -15.311 -14.394 -0.835 1.00 94.44 81 ASP A N 1
ATOM 645 C CA . ASP A 1 81 ? -15.625 -14.418 0.589 1.00 94.44 81 ASP A CA 1
ATOM 646 C C . ASP A 1 81 ? -15.079 -15.657 1.312 1.00 94.44 81 ASP A C 1
ATOM 648 O O . ASP A 1 81 ? -15.201 -15.757 2.532 1.00 94.44 81 ASP A O 1
ATOM 652 N N . HIS A 1 82 ? -14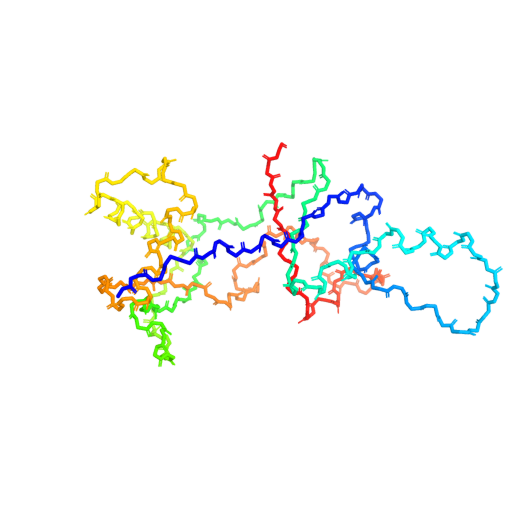.434 -16.584 0.600 1.00 94.38 82 HIS A N 1
ATOM 653 C CA . HIS A 1 82 ? -13.790 -17.758 1.182 1.00 94.38 82 HIS A CA 1
ATOM 654 C C . HIS A 1 82 ? -12.363 -17.466 1.655 1.00 94.38 82 HIS A C 1
ATOM 656 O O . HIS A 1 82 ? -11.869 -18.124 2.580 1.00 94.38 82 HIS A O 1
ATOM 662 N N . VAL A 1 83 ? -11.699 -16.461 1.077 1.00 94.38 83 VAL A N 1
ATOM 663 C CA . VAL A 1 83 ? -10.342 -16.064 1.470 1.00 94.38 83 VAL A CA 1
ATOM 664 C C . VAL A 1 83 ? -10.395 -15.163 2.698 1.00 94.38 83 VAL A C 1
ATOM 666 O O . VAL A 1 83 ? -10.853 -14.023 2.644 1.00 94.38 83 VAL A O 1
ATOM 669 N N . HIS A 1 84 ? -9.860 -15.672 3.804 1.00 96.06 84 HIS A N 1
ATOM 670 C CA . HIS A 1 84 ? -9.788 -14.965 5.077 1.00 96.06 84 HIS A CA 1
ATOM 671 C C . HIS A 1 84 ? -8.338 -14.737 5.491 1.00 96.06 84 HIS A C 1
ATOM 673 O O . HIS A 1 84 ? -7.494 -15.600 5.256 1.00 96.06 84 HIS A O 1
ATOM 679 N N . PHE A 1 85 ? -8.055 -13.621 6.157 1.00 96.44 85 PHE A N 1
ATOM 680 C CA . PHE A 1 85 ? -6.747 -13.315 6.732 1.00 96.44 85 PHE A CA 1
ATOM 681 C C . PHE A 1 85 ? -6.868 -12.525 8.036 1.00 96.44 85 PHE A C 1
ATOM 683 O O . PHE A 1 85 ? -7.815 -11.768 8.240 1.00 96.44 85 PHE A O 1
ATOM 690 N N . ASP A 1 86 ? -5.888 -12.695 8.919 1.00 96.44 86 ASP A N 1
ATOM 691 C CA . ASP A 1 86 ? -5.826 -11.984 10.194 1.00 96.44 86 ASP A CA 1
ATOM 692 C C . ASP A 1 86 ? -5.098 -10.646 10.052 1.00 96.44 86 ASP A C 1
ATOM 694 O O . ASP A 1 86 ? -4.115 -10.522 9.320 1.00 96.44 86 ASP A O 1
ATOM 698 N N . THR A 1 87 ? -5.546 -9.645 10.807 1.00 97.25 87 THR A N 1
ATOM 699 C CA . THR A 1 87 ? -4.895 -8.334 10.883 1.00 97.25 87 THR A CA 1
ATOM 700 C C . THR A 1 87 ? -4.230 -8.101 12.236 1.00 97.25 87 THR A C 1
ATOM 702 O O . THR A 1 87 ? -4.445 -8.809 13.229 1.00 97.25 87 THR A O 1
ATOM 705 N N . ARG A 1 88 ? -3.392 -7.067 12.295 1.00 96.38 88 ARG A N 1
ATOM 706 C CA . ARG A 1 88 ? -2.772 -6.557 13.517 1.00 96.38 88 ARG A CA 1
ATOM 707 C C . ARG A 1 88 ? -3.263 -5.147 13.801 1.00 96.38 88 ARG A C 1
ATOM 709 O O . ARG A 1 88 ? -3.337 -4.323 12.898 1.00 96.38 88 ARG A O 1
ATOM 716 N N . LYS A 1 89 ? -3.543 -4.851 15.067 1.00 96.50 89 LYS A N 1
ATOM 717 C CA . LYS A 1 89 ? -3.896 -3.503 15.521 1.00 96.50 89 LYS A CA 1
ATOM 718 C C . LYS A 1 89 ? -2.642 -2.689 15.782 1.00 96.50 89 LYS A C 1
ATOM 720 O O . LYS A 1 89 ? -1.859 -3.013 16.678 1.00 96.50 89 LYS A O 1
ATOM 725 N N . GLN A 1 90 ? -2.486 -1.617 15.020 1.00 96.06 90 GLN A N 1
ATOM 726 C CA . GLN A 1 90 ? -1.414 -0.648 15.158 1.00 96.06 90 GLN A CA 1
ATOM 727 C C . GLN A 1 90 ? -1.951 0.634 15.775 1.00 96.06 90 GLN A C 1
ATOM 729 O O . GLN A 1 90 ? -2.750 1.359 15.181 1.00 96.06 90 GLN A O 1
ATOM 734 N N . LYS A 1 91 ? -1.476 0.945 16.976 1.00 96.19 91 LYS A N 1
ATOM 735 C CA . LYS A 1 91 ? -1.777 2.206 17.643 1.00 96.19 91 LYS A CA 1
ATOM 736 C C . LYS A 1 91 ? -0.801 3.278 17.174 1.00 96.19 91 LYS A C 1
ATOM 738 O O . LYS A 1 91 ? 0.285 3.411 17.727 1.00 96.19 91 LYS A O 1
ATOM 743 N N . ILE A 1 92 ? -1.202 4.055 16.172 1.00 95.69 92 ILE A N 1
ATOM 744 C CA . ILE A 1 92 ? -0.360 5.077 15.527 1.00 95.69 92 ILE A CA 1
ATOM 745 C C . ILE A 1 92 ? 0.222 6.071 16.542 1.00 95.69 92 ILE A C 1
ATOM 747 O O . ILE A 1 92 ? 1.402 6.398 16.504 1.00 95.69 92 ILE A O 1
ATOM 751 N N . HIS A 1 93 ? -0.601 6.488 17.499 1.00 94.75 93 HIS A N 1
ATOM 752 C CA . HIS A 1 93 ? -0.232 7.403 18.577 1.00 94.75 93 HIS A CA 1
ATOM 753 C C . HIS A 1 93 ? 0.758 6.831 19.612 1.00 94.75 93 HIS A C 1
ATOM 755 O O . HIS A 1 93 ? 1.324 7.599 20.374 1.00 94.75 93 HIS A O 1
ATOM 761 N N . GLU A 1 94 ? 0.978 5.513 19.649 1.00 94.94 94 GLU A N 1
ATOM 762 C CA . GLU A 1 94 ? 1.938 4.850 20.552 1.00 94.94 94 GLU A CA 1
ATOM 763 C C . GLU A 1 94 ? 3.140 4.273 19.765 1.00 94.94 94 GLU A C 1
ATOM 765 O O . GLU A 1 94 ? 3.957 3.544 20.325 1.00 94.94 94 GLU A O 1
ATOM 770 N N . LEU A 1 95 ? 3.274 4.554 18.455 1.00 93.62 95 LEU A N 1
ATOM 771 C CA . LEU A 1 95 ? 4.261 3.878 17.592 1.00 93.62 95 LEU A CA 1
ATOM 772 C C . LEU A 1 95 ? 5.716 4.089 18.026 1.00 93.62 95 LEU A C 1
ATOM 774 O O . LEU A 1 95 ? 6.527 3.175 17.887 1.00 93.62 95 LEU A O 1
ATOM 778 N N . GLN A 1 96 ? 6.053 5.261 18.568 1.00 92.25 96 GLN A N 1
ATOM 779 C CA . GLN A 1 96 ? 7.414 5.550 19.036 1.00 92.25 96 GLN A CA 1
ATOM 780 C C . GLN A 1 96 ? 7.795 4.764 20.299 1.00 92.25 96 GLN A C 1
ATOM 782 O O . GLN A 1 96 ? 8.976 4.647 20.610 1.00 92.25 96 GLN A O 1
ATOM 787 N N . GLU A 1 97 ? 6.819 4.194 21.011 1.00 92.50 97 GLU A N 1
ATOM 788 C CA . GLU A 1 97 ? 7.048 3.433 22.242 1.00 92.50 97 GLU A CA 1
ATOM 789 C C . GLU A 1 97 ? 7.523 1.994 21.975 1.00 92.50 97 GLU A C 1
ATOM 791 O O . GLU A 1 97 ? 7.829 1.264 22.915 1.00 92.50 97 GLU A O 1
ATOM 796 N N . GLY A 1 98 ? 7.557 1.552 20.710 1.00 89.50 98 GLY A N 1
ATOM 797 C CA . GLY A 1 98 ? 8.012 0.207 20.342 1.00 89.50 98 GLY A CA 1
ATOM 798 C C . GLY A 1 98 ? 7.110 -0.919 20.859 1.00 89.50 98 GLY A C 1
ATOM 799 O O . GLY A 1 98 ? 7.553 -2.060 20.997 1.00 89.50 98 GLY A O 1
ATOM 800 N N . ARG A 1 99 ? 5.842 -0.618 21.172 1.00 90.06 99 ARG A N 1
ATOM 801 C CA . ARG A 1 99 ? 4.882 -1.620 21.649 1.00 90.06 99 ARG A CA 1
ATOM 802 C C . ARG A 1 99 ? 4.534 -2.614 20.546 1.00 90.06 99 ARG A C 1
ATOM 804 O O . ARG A 1 99 ? 4.320 -2.241 19.394 1.00 90.06 99 ARG A O 1
ATOM 811 N N . ALA A 1 100 ? 4.407 -3.882 20.932 1.00 91.25 100 ALA A N 1
ATOM 812 C CA . ALA A 1 100 ? 3.934 -4.927 20.036 1.00 91.25 100 ALA A CA 1
ATOM 813 C C . ALA A 1 100 ? 2.513 -4.628 19.534 1.00 91.25 100 ALA A C 1
ATOM 815 O O . ALA A 1 100 ? 1.672 -4.098 20.267 1.00 91.25 100 ALA A O 1
ATOM 816 N N . TYR A 1 101 ? 2.236 -5.008 18.288 1.00 94.06 101 TYR A N 1
ATOM 817 C CA . TYR A 1 101 ? 0.910 -4.841 17.708 1.00 94.06 101 TYR A CA 1
ATOM 818 C C . TYR A 1 101 ? -0.107 -5.776 18.358 1.00 94.06 101 TYR A C 1
ATOM 820 O O . TYR A 1 101 ? 0.169 -6.948 18.630 1.00 94.06 101 TYR A O 1
ATOM 828 N N . GLY A 1 102 ? -1.310 -5.250 18.583 1.00 93.06 102 GLY A N 1
ATOM 829 C CA . GLY A 1 102 ? -2.422 -6.029 19.111 1.00 93.06 102 GLY A CA 1
ATOM 830 C C . GLY A 1 102 ? -2.956 -7.022 18.079 1.00 93.06 102 GLY A C 1
ATOM 831 O O . GLY A 1 102 ? -2.730 -6.882 16.875 1.00 93.06 102 GLY A O 1
ATOM 832 N N . LYS A 1 103 ? -3.710 -8.025 18.537 1.00 95.88 103 LYS A N 1
ATOM 833 C CA . LYS A 1 103 ? -4.480 -8.892 17.636 1.00 95.88 103 LYS A CA 1
ATOM 834 C C . LYS A 1 103 ? -5.630 -8.085 17.021 1.00 95.88 103 LYS A C 1
ATOM 836 O O . LYS A 1 103 ? -6.412 -7.488 17.761 1.00 95.88 103 LYS A O 1
ATOM 841 N N . GLY A 1 104 ? -5.699 -8.043 15.694 1.00 95.94 104 GLY A N 1
ATOM 842 C CA . GLY A 1 104 ? -6.825 -7.482 14.954 1.00 95.94 104 GLY A CA 1
ATOM 843 C C . GLY A 1 104 ? -7.897 -8.524 14.665 1.00 95.94 104 GLY A C 1
ATOM 844 O O . GLY A 1 104 ? -7.935 -9.597 15.274 1.00 95.94 104 GLY A O 1
ATOM 845 N N . ARG A 1 105 ? -8.802 -8.171 13.762 1.00 96.88 105 ARG A N 1
ATOM 846 C CA . ARG A 1 105 ? -9.883 -9.040 13.296 1.00 96.88 105 ARG A CA 1
ATOM 847 C C . ARG A 1 105 ? -9.433 -9.927 12.134 1.00 96.88 105 ARG A C 1
ATOM 849 O O . ARG A 1 105 ? -8.423 -9.666 11.481 1.00 96.88 105 ARG A O 1
ATOM 856 N N . THR A 1 106 ? -10.219 -10.963 11.876 1.00 97.56 106 THR A N 1
ATOM 857 C CA . THR A 1 106 ? -10.135 -11.755 10.647 1.00 97.56 106 THR A CA 1
ATOM 858 C C . THR A 1 106 ? -11.032 -11.109 9.594 1.00 97.56 106 THR A C 1
ATOM 860 O O . THR A 1 106 ? -12.185 -10.784 9.884 1.00 97.56 106 THR A O 1
ATOM 863 N N . HIS A 1 107 ? -10.509 -10.917 8.389 1.00 97.31 107 HIS A N 1
ATOM 864 C CA . HIS A 1 107 ? -11.179 -10.233 7.289 1.00 97.31 107 HIS A CA 1
ATOM 865 C C . HIS A 1 107 ? -11.177 -11.058 6.011 1.00 97.31 107 HIS A C 1
ATOM 867 O O . HIS A 1 107 ? -10.272 -11.856 5.792 1.00 97.31 107 HIS A O 1
ATOM 873 N N . THR A 1 108 ? -12.153 -10.789 5.147 1.00 97.19 108 THR A N 1
ATOM 874 C CA . THR A 1 108 ? -12.033 -11.017 3.705 1.00 97.19 108 THR A CA 1
ATOM 875 C C . THR A 1 108 ? -11.479 -9.746 3.058 1.00 97.19 108 THR A C 1
ATOM 877 O O . THR A 1 108 ? -11.480 -8.676 3.676 1.00 97.19 108 THR A O 1
ATOM 880 N N . PHE A 1 109 ? -11.030 -9.806 1.803 1.00 96.38 109 PHE A N 1
ATOM 881 C CA . PHE A 1 109 ? -10.575 -8.596 1.101 1.00 96.38 109 PHE A CA 1
ATOM 882 C C . PHE A 1 109 ? -11.659 -7.517 1.044 1.00 96.38 109 PHE A C 1
ATOM 884 O O . PHE A 1 109 ? -11.388 -6.344 1.318 1.00 96.38 109 PHE A O 1
ATOM 891 N N . LYS A 1 110 ? -12.898 -7.930 0.763 1.00 96.62 110 LYS A N 1
ATOM 892 C CA . LYS A 1 110 ? -14.069 -7.060 0.750 1.00 96.62 110 LYS A CA 1
ATOM 893 C C . LYS A 1 110 ? -14.296 -6.366 2.094 1.00 96.62 110 LYS A C 1
ATOM 895 O O . LYS A 1 110 ? -14.364 -5.138 2.123 1.00 96.62 110 LYS A O 1
ATOM 900 N N . SER A 1 111 ? -14.359 -7.114 3.201 1.00 97.38 111 SER A N 1
ATOM 901 C CA . SER A 1 111 ? -14.638 -6.510 4.512 1.00 97.38 111 SER A CA 1
ATOM 902 C C . SER A 1 111 ? -13.487 -5.632 5.008 1.00 97.38 111 SER A C 1
ATOM 904 O O . SER A 1 111 ? -13.724 -4.602 5.635 1.00 97.38 111 SER A O 1
ATOM 906 N N . PHE A 1 112 ? -12.237 -5.986 4.688 1.00 97.50 112 PHE A N 1
ATOM 907 C CA . PHE A 1 112 ? -11.080 -5.144 4.994 1.00 97.50 112 PHE A CA 1
ATOM 908 C C . PHE A 1 112 ? -11.136 -3.802 4.250 1.00 97.50 112 PHE A C 1
ATOM 910 O O . PHE A 1 112 ? -10.888 -2.753 4.845 1.00 97.50 112 PHE A O 1
ATOM 917 N N . ARG A 1 113 ? -11.499 -3.820 2.959 1.00 96.69 113 ARG A N 1
ATOM 918 C CA . ARG A 1 113 ? -11.662 -2.610 2.140 1.00 96.69 113 ARG A CA 1
ATOM 919 C C . ARG A 1 113 ? -12.792 -1.723 2.659 1.00 96.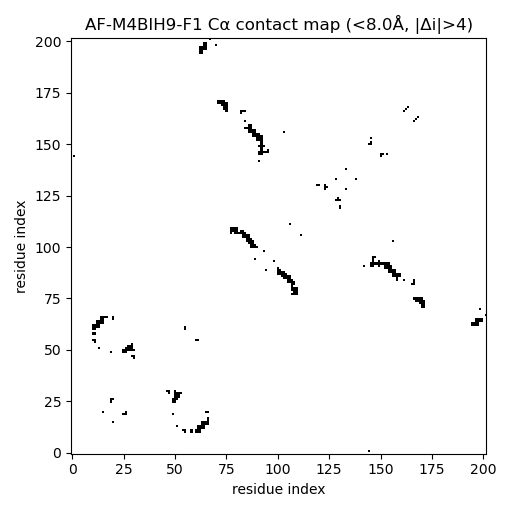69 113 ARG A C 1
ATOM 921 O O . ARG A 1 113 ? -12.580 -0.527 2.829 1.00 96.69 113 ARG A O 1
ATOM 928 N N . GLU A 1 114 ? -13.953 -2.302 2.961 1.00 96.94 114 GLU A N 1
ATOM 929 C CA . GLU A 1 114 ? -15.100 -1.568 3.518 1.00 96.94 114 GLU A CA 1
ATOM 930 C C . GLU A 1 114 ? -14.735 -0.849 4.827 1.00 96.94 114 GLU A C 1
ATOM 932 O O . GLU A 1 114 ? -15.046 0.333 5.001 1.00 96.94 114 GLU A O 1
ATOM 937 N N . ASP A 1 115 ? -14.002 -1.519 5.718 1.00 96.88 115 ASP A N 1
ATOM 938 C CA . ASP A 1 115 ? -13.544 -0.921 6.971 1.00 96.88 115 ASP A CA 1
ATOM 939 C C . ASP A 1 115 ? -12.467 0.152 6.770 1.00 96.88 115 ASP A C 1
ATOM 941 O O . ASP A 1 115 ? -12.493 1.186 7.451 1.00 96.88 115 ASP A O 1
ATOM 945 N N . ALA A 1 116 ? -11.543 -0.050 5.826 1.00 95.81 116 ALA A N 1
ATOM 946 C CA . ALA A 1 116 ? -10.537 0.945 5.462 1.00 95.81 116 ALA A CA 1
ATOM 947 C C . ALA A 1 116 ? -11.185 2.214 4.882 1.00 95.81 116 ALA A C 1
ATOM 949 O O . ALA A 1 116 ? -10.839 3.326 5.292 1.00 95.81 116 ALA A O 1
ATOM 950 N N . ASP A 1 117 ? -12.172 2.063 3.998 1.00 95.19 117 ASP A N 1
ATOM 951 C CA . ASP A 1 117 ? -12.926 3.172 3.410 1.00 95.19 117 ASP A CA 1
ATOM 952 C C . ASP A 1 117 ? -13.766 3.898 4.465 1.00 95.19 117 ASP A C 1
ATOM 954 O O . ASP A 1 117 ? -13.777 5.134 4.523 1.00 95.19 117 ASP A O 1
ATOM 958 N N . ALA A 1 118 ? -14.417 3.152 5.362 1.00 95.75 118 ALA A N 1
ATOM 959 C CA . ALA A 1 118 ? -15.160 3.720 6.480 1.00 95.75 118 ALA A CA 1
ATOM 960 C C . ALA A 1 118 ? -14.241 4.489 7.442 1.00 95.75 118 ALA A C 1
ATOM 962 O O . ALA A 1 118 ? -14.606 5.572 7.914 1.00 95.75 118 ALA A O 1
ATOM 963 N N . PHE A 1 119 ? -13.046 3.965 7.738 1.00 95.12 119 PHE A N 1
ATOM 964 C CA . PHE A 1 119 ? -12.033 4.670 8.524 1.00 95.12 119 PHE A CA 1
ATOM 965 C C . PHE A 1 119 ? -11.577 5.946 7.822 1.00 95.12 119 PHE A C 1
ATOM 967 O O . PHE A 1 119 ? -11.635 7.016 8.431 1.00 95.12 119 PHE A O 1
ATOM 974 N N . ARG A 1 120 ? -11.187 5.847 6.543 1.00 93.00 120 ARG A N 1
ATOM 975 C CA . ARG A 1 120 ? -10.751 6.980 5.719 1.00 93.00 120 ARG A CA 1
ATOM 976 C C . ARG A 1 120 ? -11.815 8.071 5.755 1.00 93.00 120 ARG A C 1
ATOM 978 O O . ARG A 1 120 ? -11.546 9.172 6.223 1.00 93.00 120 ARG A O 1
ATOM 985 N N . LYS A 1 121 ? -13.054 7.754 5.382 1.00 93.06 121 LYS A N 1
ATOM 986 C CA . LYS A 1 121 ? -14.163 8.714 5.380 1.00 93.06 121 LYS A CA 1
ATOM 987 C C . LYS A 1 121 ? -14.325 9.409 6.734 1.00 93.06 121 LYS A C 1
ATOM 989 O O . LYS A 1 121 ? -14.308 10.635 6.783 1.00 93.06 121 LYS A O 1
ATOM 994 N N . ARG A 1 122 ? -14.416 8.656 7.838 1.00 94.12 122 ARG A N 1
ATOM 995 C CA . ARG A 1 122 ? -14.563 9.246 9.182 1.00 94.12 122 ARG A CA 1
ATOM 996 C C . ARG A 1 122 ? -13.383 10.140 9.566 1.00 94.12 122 ARG A C 1
ATOM 998 O O . ARG A 1 122 ? -13.610 11.200 10.140 1.00 94.12 122 ARG A O 1
ATOM 1005 N N . TRP A 1 123 ? -12.152 9.723 9.263 1.00 92.44 123 TRP A N 1
ATOM 1006 C CA . TRP A 1 123 ? -10.933 10.454 9.616 1.00 92.44 123 TRP A CA 1
ATOM 1007 C C . TRP A 1 123 ? -10.860 11.833 8.958 1.00 92.44 123 TRP A C 1
ATOM 1009 O O . TRP A 1 123 ? -10.545 12.821 9.628 1.00 92.44 123 TRP A O 1
ATOM 1019 N N . PHE A 1 124 ? -11.161 11.888 7.659 1.00 92.25 124 PHE A N 1
ATOM 1020 C CA . PHE A 1 124 ? -11.163 13.129 6.886 1.00 92.25 124 PHE A CA 1
ATOM 1021 C C . PHE A 1 124 ? -12.375 14.002 7.241 1.00 92.25 124 PHE A C 1
ATOM 1023 O O . PHE A 1 124 ? -12.210 15.190 7.524 1.00 92.25 124 PHE A O 1
ATOM 1030 N N . SER A 1 125 ? -13.575 13.416 7.363 1.00 92.00 125 SER A N 1
ATOM 1031 C CA . SER A 1 125 ? -14.781 14.159 7.758 1.00 92.00 125 SER A CA 1
ATOM 1032 C C . SER A 1 125 ? -14.652 14.812 9.135 1.00 92.00 125 SER A C 1
ATOM 1034 O O . SER A 1 125 ? -15.062 15.958 9.297 1.00 92.00 125 SER A O 1
ATOM 1036 N N . SER A 1 126 ? -14.029 14.148 10.117 1.00 91.81 126 SER A N 1
ATOM 1037 C CA . SER A 1 126 ? -13.832 14.733 11.453 1.00 91.81 126 SER A CA 1
ATOM 1038 C C . SER A 1 126 ? -12.886 15.942 11.467 1.00 91.81 126 SER A C 1
ATOM 1040 O O . SER A 1 126 ? -12.728 16.575 12.506 1.00 91.81 126 SER A O 1
ATOM 1042 N N . ARG A 1 127 ? -12.218 16.231 10.345 1.00 88.31 127 ARG A N 1
ATOM 1043 C CA . ARG A 1 127 ? -11.273 17.341 10.159 1.00 88.31 127 ARG A CA 1
ATOM 1044 C C . ARG A 1 127 ? -11.750 18.356 9.120 1.00 88.31 127 ARG A C 1
ATOM 1046 O O . ARG A 1 127 ? -11.014 19.286 8.819 1.00 88.31 127 ARG A O 1
ATOM 1053 N N . GLY A 1 128 ? -12.954 18.176 8.570 1.00 89.12 128 GLY A N 1
ATOM 1054 C CA . GLY A 1 128 ? -13.463 19.021 7.488 1.00 89.12 128 GLY A CA 1
ATOM 1055 C C . GLY A 1 128 ? -12.661 18.898 6.188 1.00 89.12 128 GLY A C 1
ATOM 1056 O O . GLY A 1 128 ? -12.626 19.846 5.413 1.00 89.12 128 GLY A O 1
ATOM 1057 N N . LEU A 1 129 ? -11.999 17.757 5.968 1.00 88.25 129 LEU A N 1
ATOM 1058 C CA . LEU A 1 129 ? -11.183 17.491 4.784 1.00 88.25 129 LEU A CA 1
ATOM 1059 C C . LEU A 1 129 ? -11.909 16.545 3.820 1.00 88.25 129 LEU A C 1
ATOM 1061 O O . LEU A 1 129 ? -12.690 15.689 4.246 1.00 88.25 129 LEU A O 1
ATOM 1065 N N . ASP A 1 130 ? -11.599 16.663 2.529 1.00 88.50 130 ASP A N 1
ATOM 1066 C CA . ASP A 1 130 ? -12.057 15.736 1.494 1.00 88.50 130 ASP A CA 1
ATOM 1067 C C . ASP A 1 130 ? -10.937 14.725 1.165 1.00 88.50 130 ASP A C 1
ATOM 1069 O O . ASP A 1 130 ? -9.833 15.121 0.770 1.00 88.50 130 ASP A O 1
ATOM 1073 N N . PRO A 1 131 ? -11.181 13.408 1.317 1.00 86.25 131 PRO A N 1
ATOM 1074 C CA . PRO A 1 131 ? -10.191 12.383 1.002 1.00 86.25 131 PRO A CA 1
ATOM 1075 C C . PRO A 1 131 ? -9.777 12.336 -0.477 1.00 86.25 131 PRO A C 1
ATOM 1077 O O . PRO A 1 131 ? -8.780 11.686 -0.778 1.00 86.25 131 PRO A O 1
ATOM 1080 N N . THR A 1 132 ? -10.528 12.933 -1.401 1.00 87.88 132 THR A N 1
ATOM 1081 C CA . THR A 1 132 ? -10.217 12.938 -2.840 1.00 87.88 132 THR A CA 1
ATOM 1082 C C . THR A 1 132 ? -9.307 14.092 -3.252 1.00 87.88 132 THR A C 1
ATOM 1084 O O . THR A 1 132 ? -8.570 1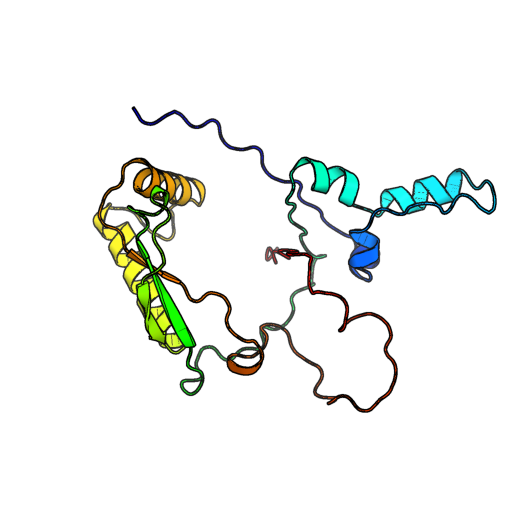3.961 -4.226 1.00 87.88 132 THR A O 1
ATOM 1087 N N . THR A 1 133 ? -9.317 15.194 -2.499 1.00 90.56 133 THR A N 1
ATOM 1088 C CA . THR A 1 133 ? -8.515 16.390 -2.795 1.00 90.56 133 THR A CA 1
ATOM 1089 C C . THR A 1 133 ? -7.300 16.532 -1.887 1.00 90.56 133 THR A C 1
ATOM 1091 O O . THR A 1 133 ? -6.388 17.282 -2.222 1.00 90.56 133 THR A O 1
ATOM 1094 N N . THR A 1 134 ? -7.275 15.835 -0.744 1.00 89.38 134 THR A N 1
ATOM 1095 C CA . THR A 1 134 ? -6.134 15.884 0.179 1.00 89.38 134 THR A CA 1
ATOM 1096 C C . THR A 1 134 ? -4.905 15.229 -0.457 1.00 89.38 134 THR A C 1
ATOM 1098 O O . THR A 1 134 ? -4.958 14.084 -0.912 1.00 89.38 134 THR A O 1
ATOM 1101 N N . THR A 1 135 ? -3.786 15.946 -0.456 1.00 90.62 135 THR A N 1
ATOM 1102 C CA . THR A 1 135 ? -2.514 15.515 -1.046 1.00 90.62 135 THR A CA 1
ATOM 1103 C C . THR A 1 135 ? -1.804 14.456 -0.196 1.00 90.62 135 THR A C 1
ATOM 1105 O O . THR A 1 135 ? -2.045 14.321 1.006 1.00 90.62 135 THR A O 1
ATOM 1108 N N . SER A 1 136 ? -0.876 13.702 -0.798 1.00 88.06 136 SER A N 1
ATOM 1109 C CA . SER A 1 136 ? -0.042 12.736 -0.063 1.00 88.06 136 SER A CA 1
ATOM 1110 C C . SER A 1 136 ? 0.777 13.390 1.050 1.00 88.06 136 SER A C 1
ATOM 1112 O O . SER A 1 136 ? 0.977 12.776 2.097 1.00 88.06 136 SER A O 1
ATOM 1114 N N . ASP A 1 137 ? 1.216 14.630 0.839 1.00 88.50 137 ASP A N 1
ATOM 1115 C CA . ASP A 1 137 ? 2.060 15.362 1.781 1.00 88.50 137 ASP A CA 1
ATOM 1116 C C . ASP A 1 137 ? 1.268 15.791 3.018 1.00 88.50 137 ASP A C 1
ATOM 1118 O O . ASP A 1 137 ? 1.748 15.630 4.139 1.00 88.50 137 ASP A O 1
ATOM 1122 N N . GLU A 1 138 ? 0.021 16.236 2.845 1.00 89.50 138 GLU A N 1
ATOM 1123 C CA . GLU A 1 138 ? -0.886 16.546 3.958 1.00 89.50 138 GLU A CA 1
ATOM 1124 C C . GLU A 1 138 ? -1.217 15.294 4.781 1.00 89.50 138 GLU A C 1
ATOM 1126 O O . GLU A 1 138 ? -1.209 15.331 6.015 1.00 89.50 138 GLU A O 1
ATOM 1131 N N . VAL A 1 139 ? -1.448 14.154 4.117 1.00 90.94 139 VAL A N 1
ATOM 1132 C CA . VAL A 1 139 ? -1.661 12.871 4.807 1.00 90.94 139 VAL A CA 1
ATOM 1133 C C . VAL A 1 139 ? -0.413 12.454 5.586 1.00 90.94 139 VAL A C 1
ATOM 1135 O O . VAL A 1 139 ? -0.526 12.033 6.739 1.00 90.94 139 VAL A O 1
ATOM 1138 N N . ALA A 1 140 ? 0.773 12.590 4.989 1.00 90.75 140 ALA A N 1
ATOM 1139 C CA . ALA A 1 140 ? 2.039 12.271 5.641 1.00 90.75 140 ALA A CA 1
ATOM 1140 C C . ALA A 1 140 ? 2.310 13.193 6.840 1.00 90.75 140 ALA A C 1
ATOM 1142 O O . ALA A 1 140 ? 2.715 12.716 7.902 1.00 90.75 140 ALA A O 1
ATOM 1143 N N . GLN A 1 141 ? 2.049 14.494 6.702 1.00 89.75 141 GLN A N 1
ATOM 1144 C CA . GLN A 1 141 ? 2.196 15.465 7.783 1.00 89.75 141 GLN A CA 1
ATOM 1145 C C . GLN A 1 141 ? 1.276 15.125 8.958 1.00 89.75 141 GLN A C 1
ATOM 1147 O O . GLN A 1 141 ? 1.724 15.117 10.105 1.00 89.75 141 GLN A O 1
ATOM 1152 N N . GLU A 1 142 ? 0.012 14.797 8.688 1.00 90.69 142 GLU A N 1
ATOM 1153 C CA . GLU A 1 142 ? -0.931 14.402 9.734 1.00 90.69 142 GLU A CA 1
ATOM 1154 C C . GLU A 1 142 ? -0.518 13.082 10.396 1.00 90.69 142 GLU A C 1
ATOM 1156 O O . GLU A 1 142 ? -0.543 12.985 11.623 1.00 90.69 142 GLU A O 1
ATOM 1161 N N . TYR A 1 143 ? -0.077 12.086 9.621 1.00 92.62 143 TYR A N 1
ATOM 1162 C CA . TYR A 1 143 ? 0.465 10.839 10.165 1.00 92.62 143 TYR A CA 1
ATOM 1163 C C . TYR A 1 143 ? 1.616 11.114 11.143 1.00 92.62 143 TYR A C 1
ATOM 1165 O O . TYR A 1 143 ? 1.568 10.683 12.299 1.00 92.62 143 TYR A O 1
ATOM 1173 N N . TRP A 1 144 ? 2.616 11.894 10.721 1.00 92.38 144 TRP A N 1
ATOM 1174 C CA . TRP A 1 144 ? 3.759 12.229 11.570 1.00 92.38 144 TRP A CA 1
ATOM 1175 C C . TRP A 1 144 ? 3.361 13.055 12.787 1.00 92.38 144 TRP A C 1
ATOM 1177 O O . TRP A 1 144 ? 3.890 12.818 13.872 1.00 92.38 144 TRP A O 1
ATOM 1187 N N . ARG A 1 145 ? 2.386 13.960 12.651 1.00 92.56 145 ARG A N 1
ATOM 1188 C CA . ARG A 1 145 ? 1.838 14.708 13.784 1.00 92.56 145 ARG A CA 1
ATOM 1189 C C . ARG A 1 145 ? 1.245 13.764 14.830 1.00 92.56 145 ARG A C 1
ATOM 1191 O O . ARG A 1 145 ? 1.513 13.949 16.012 1.00 92.56 145 ARG A O 1
ATOM 1198 N N . VAL A 1 146 ? 0.476 12.748 14.428 1.00 93.81 146 VAL A N 1
ATOM 1199 C CA . VAL A 1 146 ? -0.099 11.763 15.366 1.00 93.81 146 VAL A CA 1
ATOM 1200 C C . VAL A 1 146 ? 0.998 10.961 16.065 1.00 93.81 146 VAL A C 1
ATOM 1202 O O . VAL A 1 146 ? 0.946 10.805 17.284 1.00 93.81 146 VAL A O 1
ATOM 1205 N N . VAL A 1 147 ? 1.990 10.485 15.308 1.00 93.56 147 VAL A N 1
ATOM 1206 C CA . VAL A 1 147 ? 3.106 9.677 15.826 1.00 93.56 147 VAL A CA 1
ATOM 1207 C C . VAL A 1 147 ? 3.963 10.463 16.819 1.00 93.56 147 VAL A C 1
ATOM 1209 O O . VAL A 1 147 ? 4.304 9.940 17.872 1.00 93.56 147 VAL A O 1
ATOM 1212 N N . GLN A 1 148 ? 4.310 11.712 16.497 1.00 92.81 148 GLN A N 1
ATOM 1213 C CA . GLN A 1 148 ? 5.219 12.531 17.308 1.00 92.81 148 GLN A CA 1
ATOM 1214 C C . GLN A 1 148 ? 4.531 13.176 18.513 1.00 92.81 148 GLN A C 1
ATOM 1216 O O . GLN A 1 148 ? 5.154 13.365 19.552 1.00 92.81 148 GLN A O 1
ATOM 1221 N N . MET A 1 149 ? 3.256 13.549 18.377 1.00 92.38 149 MET A N 1
ATOM 1222 C CA . MET A 1 149 ? 2.513 14.219 19.450 1.00 92.38 149 MET A CA 1
ATOM 1223 C C . MET A 1 149 ? 1.776 13.236 20.366 1.00 92.38 149 MET A C 1
ATOM 1225 O O . MET A 1 149 ? 1.181 13.666 21.352 1.00 92.38 149 MET A O 1
ATOM 1229 N N . GLY A 1 150 ? 1.753 11.943 20.030 1.00 89.81 150 GLY A N 1
ATOM 1230 C CA . GLY A 1 150 ? 1.040 10.917 20.792 1.00 89.81 150 GLY A CA 1
ATOM 1231 C C . GLY A 1 150 ? -0.485 11.078 20.787 1.00 89.81 150 GLY A C 1
ATOM 1232 O O . GLY A 1 150 ? -1.177 10.559 21.665 1.00 89.81 150 GLY A O 1
ATOM 1233 N N . GLY A 1 151 ? -1.044 11.817 19.822 1.00 88.50 151 GLY A N 1
ATOM 1234 C CA . GLY A 1 151 ? -2.469 12.135 19.809 1.00 88.50 151 GLY A CA 1
ATOM 1235 C C . GLY A 1 151 ? -2.987 12.747 18.500 1.00 88.50 151 GLY A C 1
ATOM 1236 O O . GLY A 1 151 ? -2.258 13.462 17.802 1.00 88.50 151 GLY A O 1
ATOM 1237 N N . PRO A 1 152 ? -4.274 12.542 18.160 1.00 91.56 152 PRO A N 1
ATOM 1238 C CA . PRO A 1 152 ? -5.311 11.827 18.918 1.00 91.56 152 PRO A CA 1
ATOM 1239 C C . PRO A 1 152 ? -5.106 10.306 18.973 1.00 91.56 152 PRO A C 1
ATOM 1241 O O . PRO A 1 152 ? -4.369 9.743 18.162 1.00 91.56 152 PRO A O 1
ATOM 1244 N N . ARG A 1 153 ? -5.803 9.638 19.907 1.00 93.81 153 ARG A N 1
ATOM 1245 C CA . ARG A 1 153 ? -5.837 8.168 19.998 1.00 93.81 153 ARG A CA 1
ATOM 1246 C C . ARG A 1 153 ? -6.315 7.591 18.669 1.00 93.81 153 ARG A C 1
ATOM 1248 O O . ARG A 1 153 ? -7.490 7.683 18.328 1.00 93.81 153 ARG A O 1
ATOM 1255 N N . THR A 1 154 ? -5.377 7.020 17.930 1.00 94.81 154 THR A N 1
ATOM 1256 C CA . THR A 1 154 ? -5.589 6.507 16.577 1.00 94.81 154 THR A CA 1
ATOM 1257 C C . THR A 1 154 ? -5.074 5.080 16.515 1.00 94.81 154 THR A C 1
ATOM 1259 O O . THR A 1 154 ? -3.905 4.832 16.819 1.00 94.81 154 THR A O 1
ATOM 1262 N N . GLU A 1 155 ? -5.954 4.154 16.154 1.00 95.31 155 GLU A N 1
ATOM 1263 C CA . GLU A 1 155 ? -5.668 2.735 15.946 1.00 95.31 155 GLU A CA 1
ATOM 1264 C C . GLU A 1 155 ? -6.135 2.362 14.538 1.00 95.31 155 GLU A C 1
ATOM 1266 O O . GLU A 1 155 ? -7.220 2.771 14.121 1.00 95.31 155 GLU A O 1
ATOM 1271 N N . VAL A 1 156 ? -5.304 1.618 13.814 1.00 96.62 156 VAL A N 1
ATOM 1272 C CA . VAL A 1 156 ? -5.604 1.078 12.483 1.00 96.62 156 VAL A CA 1
ATOM 1273 C C . VAL A 1 156 ? -5.336 -0.421 12.471 1.00 96.62 156 VAL A C 1
ATOM 1275 O O . VAL A 1 156 ? -4.562 -0.922 13.288 1.00 96.62 156 VAL A O 1
ATOM 1278 N N . GLU A 1 157 ? -5.960 -1.142 11.547 1.00 96.75 157 GLU A N 1
ATOM 1279 C CA . GLU A 1 157 ? -5.645 -2.547 11.299 1.00 96.75 157 GLU A CA 1
ATOM 1280 C C . GLU A 1 157 ? -4.733 -2.680 10.081 1.00 96.75 157 GLU A C 1
ATOM 1282 O O . GLU A 1 157 ? -4.941 -2.032 9.056 1.00 96.75 157 GLU A O 1
ATOM 1287 N N . TYR A 1 158 ? -3.710 -3.519 10.210 1.00 95.81 158 TYR A N 1
ATOM 1288 C CA . TYR A 1 158 ? -2.721 -3.770 9.173 1.00 95.81 158 TYR A CA 1
ATOM 1289 C C . TYR A 1 158 ? -2.609 -5.270 8.910 1.00 95.81 158 TYR A C 1
ATOM 1291 O O . TYR A 1 158 ? -2.357 -6.054 9.827 1.00 95.81 158 TYR A O 1
ATOM 1299 N N . ALA A 1 159 ? -2.834 -5.660 7.658 1.00 94.81 159 ALA A N 1
ATOM 1300 C CA . ALA A 1 159 ? -2.713 -7.030 7.176 1.00 94.81 159 ALA A CA 1
ATOM 1301 C C . ALA A 1 159 ? -1.298 -7.249 6.613 1.00 94.81 159 ALA A C 1
ATOM 1303 O O . ALA A 1 159 ? -1.085 -7.179 5.403 1.00 94.81 159 ALA A O 1
ATOM 1304 N N . ASN A 1 160 ? -0.307 -7.425 7.490 1.00 91.62 160 ASN A N 1
ATOM 1305 C CA . ASN A 1 160 ? 1.069 -7.714 7.083 1.00 91.62 160 ASN A CA 1
ATOM 1306 C C . ASN A 1 160 ? 1.332 -9.217 6.968 1.00 91.62 160 ASN A C 1
ATOM 1308 O O . ASN A 1 160 ? 0.647 -10.022 7.591 1.00 91.62 160 ASN A O 1
ATOM 1312 N N . ASP A 1 161 ? 2.367 -9.568 6.203 1.00 90.12 161 ASP A N 1
ATOM 1313 C CA . ASP A 1 161 ? 2.892 -10.935 6.089 1.00 90.12 161 ASP A CA 1
ATOM 1314 C C . ASP A 1 161 ? 1.845 -11.975 5.653 1.00 90.12 161 ASP A C 1
ATOM 1316 O O . ASP A 1 161 ? 1.854 -13.121 6.101 1.00 90.12 161 ASP A O 1
ATOM 1320 N N . LEU A 1 162 ? 0.937 -11.570 4.758 1.00 91.50 162 LEU A N 1
ATOM 1321 C CA . LEU A 1 162 ? -0.055 -12.468 4.174 1.00 91.50 162 LEU A CA 1
ATOM 1322 C C . LEU A 1 162 ? 0.628 -13.548 3.330 1.00 91.50 162 LEU A C 1
ATOM 1324 O O . LEU A 1 162 ? 1.386 -13.245 2.404 1.00 91.50 162 LEU A O 1
ATOM 1328 N N . ASP A 1 163 ? 0.326 -14.811 3.626 1.00 89.25 163 ASP A N 1
ATOM 1329 C CA . ASP A 1 163 ? 0.872 -15.933 2.874 1.00 89.25 163 ASP A CA 1
ATOM 1330 C C . ASP A 1 163 ? 0.222 -16.006 1.487 1.00 89.25 163 ASP A C 1
ATOM 1332 O O . ASP A 1 163 ? -0.987 -16.183 1.339 1.00 89.25 163 ASP A O 1
ATOM 1336 N N . ILE A 1 164 ? 1.041 -15.922 0.442 1.00 90.44 164 ILE A N 1
ATOM 1337 C CA . ILE A 1 164 ? 0.608 -16.057 -0.954 1.00 90.44 164 ILE A CA 1
ATOM 1338 C C . ILE A 1 164 ? -0.008 -17.431 -1.261 1.00 90.44 164 ILE A C 1
ATOM 1340 O O . ILE A 1 164 ? -0.703 -17.570 -2.266 1.00 90.44 164 ILE A O 1
ATOM 1344 N N . ALA A 1 165 ? 0.272 -18.456 -0.450 1.00 88.56 165 ALA A N 1
ATOM 1345 C CA . ALA A 1 165 ? -0.391 -19.754 -0.533 1.00 88.56 165 ALA A CA 1
ATOM 1346 C C . ALA A 1 165 ? -1.826 -19.711 0.016 1.00 88.56 165 ALA A C 1
ATOM 1348 O O . ALA A 1 165 ? -2.655 -20.509 -0.413 1.00 88.56 165 ALA A O 1
ATOM 1349 N N . GLN A 1 166 ? -2.115 -18.776 0.925 1.00 87.81 166 GLN A N 1
ATOM 1350 C CA . GLN A 1 166 ? -3.433 -18.553 1.516 1.00 87.81 166 GLN A CA 1
ATOM 1351 C C . GLN A 1 166 ? -4.270 -17.582 0.681 1.00 87.81 166 GLN A C 1
ATOM 1353 O O . GLN A 1 166 ? -5.410 -17.888 0.354 1.00 87.81 166 GLN A O 1
ATOM 1358 N N . VAL A 1 167 ? -3.711 -16.418 0.337 1.00 91.06 167 VAL A N 1
ATOM 1359 C CA . VAL A 1 167 ? -4.473 -15.324 -0.296 1.00 91.06 167 VAL A CA 1
ATOM 1360 C C . VAL A 1 167 ? -4.273 -15.218 -1.808 1.00 91.06 167 VAL A C 1
ATOM 1362 O O . VAL A 1 167 ? -4.901 -14.396 -2.470 1.00 91.06 167 VAL A O 1
ATOM 1365 N N . GLY A 1 168 ? -3.383 -16.038 -2.369 1.00 90.50 168 GLY A N 1
ATOM 1366 C CA . GLY A 1 168 ? -2.978 -15.949 -3.764 1.00 90.50 168 GLY A CA 1
ATOM 1367 C C . GLY A 1 168 ? -1.894 -14.898 -4.014 1.00 90.50 168 GLY A C 1
ATOM 1368 O O . GLY A 1 168 ? -1.393 -14.218 -3.121 1.00 90.50 168 GLY A O 1
ATOM 1369 N N . SER A 1 169 ? -1.479 -14.789 -5.274 1.00 91.00 169 SER A N 1
ATOM 1370 C CA . SER A 1 169 ? -0.484 -13.812 -5.716 1.00 91.00 169 SER A CA 1
ATOM 1371 C C . SER A 1 169 ? -1.170 -12.748 -6.554 1.00 91.00 169 SER A C 1
ATOM 1373 O O . SER A 1 169 ? -1.954 -13.092 -7.429 1.00 91.00 169 SER A O 1
ATOM 1375 N N . GLY A 1 170 ? -0.825 -11.473 -6.354 1.00 90.44 170 GLY A N 1
ATOM 1376 C CA . GLY A 1 170 ? -1.341 -10.386 -7.195 1.00 90.44 170 GLY A CA 1
ATOM 1377 C C . GLY A 1 170 ? -0.955 -10.511 -8.675 1.00 90.44 170 GLY A C 1
ATOM 1378 O O . GLY A 1 170 ? -1.608 -9.911 -9.521 1.00 90.44 170 GLY A O 1
ATOM 1379 N N . PHE A 1 171 ? 0.063 -11.318 -8.997 1.00 91.06 171 PHE A N 1
ATOM 1380 C CA . PHE A 1 171 ? 0.489 -11.618 -10.362 1.00 91.06 171 PHE A CA 1
ATOM 1381 C C . PHE A 1 171 ? 0.012 -13.002 -10.802 1.00 91.06 171 PHE A C 1
ATOM 1383 O O . PHE A 1 171 ? 0.084 -13.973 -10.042 1.00 91.06 171 PHE A O 1
ATOM 1390 N N . LEU A 1 172 ? -0.388 -13.111 -12.071 1.00 86.75 172 LEU A N 1
ATOM 1391 C CA . LEU A 1 172 ? -0.710 -14.393 -12.693 1.00 86.75 172 LEU A CA 1
ATOM 1392 C C . LEU A 1 172 ? 0.478 -15.360 -12.597 1.00 86.75 172 LEU A C 1
ATOM 1394 O O . LEU A 1 172 ? 1.611 -15.031 -12.954 1.00 86.75 172 LEU A O 1
ATOM 1398 N N . ARG A 1 173 ? 0.199 -16.590 -12.163 1.00 78.94 173 ARG A N 1
ATOM 1399 C CA . ARG A 1 173 ? 1.158 -17.698 -12.181 1.00 78.94 173 ARG A CA 1
ATOM 1400 C C . ARG A 1 173 ? 0.812 -18.632 -13.326 1.00 78.94 173 ARG A C 1
ATOM 1402 O O . ARG A 1 173 ? -0.354 -18.955 -13.536 1.00 78.94 173 ARG A O 1
ATOM 1409 N N . SER A 1 174 ? 1.816 -19.104 -14.061 1.00 67.06 174 SER A N 1
ATOM 1410 C CA . SER A 1 174 ? 1.577 -20.134 -15.071 1.00 67.06 174 SER A CA 1
ATOM 1411 C C . SER A 1 174 ? 1.017 -21.392 -14.398 1.00 67.06 174 SER A C 1
ATOM 1413 O O . SER A 1 174 ? 1.628 -21.902 -13.460 1.00 67.06 174 SER A O 1
ATOM 1415 N N . SER A 1 175 ? -0.087 -21.934 -14.913 1.00 49.94 175 SER A N 1
ATOM 1416 C CA . SER A 1 175 ? -0.750 -23.159 -14.428 1.00 49.94 175 SER A CA 1
ATOM 1417 C C . SER A 1 175 ? 0.087 -24.439 -14.559 1.00 49.94 175 SER A C 1
ATOM 1419 O O . SER A 1 175 ? -0.315 -25.502 -14.082 1.00 49.94 175 SER A O 1
ATOM 1421 N N . LYS A 1 176 ? 1.276 -24.362 -15.172 1.00 40.94 176 LYS A N 1
ATOM 1422 C CA . LYS A 1 176 ? 2.260 -25.443 -15.159 1.00 40.94 176 LYS A CA 1
ATOM 1423 C C . LYS A 1 176 ? 2.801 -25.602 -13.736 1.00 40.94 176 LYS A C 1
ATOM 1425 O O . LYS A 1 176 ? 3.816 -25.012 -13.373 1.00 40.94 176 LYS A O 1
ATOM 1430 N N . ARG A 1 177 ? 2.118 -26.436 -12.939 1.00 41.91 177 ARG A N 1
ATOM 1431 C CA . ARG A 1 177 ? 2.723 -27.154 -11.806 1.00 41.91 177 ARG A CA 1
ATOM 1432 C C . ARG A 1 177 ? 4.107 -27.627 -12.244 1.00 41.91 177 ARG A C 1
ATOM 1434 O O . ARG A 1 177 ? 4.246 -28.075 -13.378 1.00 41.91 177 ARG A O 1
ATOM 1441 N N . PHE A 1 178 ? 5.096 -27.499 -11.365 1.00 41.22 178 PHE A N 1
ATOM 1442 C CA . PHE A 1 178 ? 6.491 -27.887 -11.569 1.00 41.22 178 PHE A CA 1
ATOM 1443 C C . PHE A 1 178 ? 6.632 -29.332 -12.093 1.00 41.22 178 PHE A C 1
ATOM 1445 O O . PHE A 1 178 ? 6.931 -30.253 -11.342 1.00 41.22 178 PHE A O 1
ATOM 1452 N N . ALA A 1 179 ? 6.445 -29.534 -13.392 1.00 30.31 179 ALA A N 1
ATOM 1453 C CA . ALA A 1 179 ? 7.038 -30.627 -14.127 1.00 30.31 179 ALA A CA 1
ATOM 1454 C C . ALA A 1 179 ? 8.433 -30.135 -14.496 1.00 30.31 179 ALA A C 1
ATOM 1456 O O . ALA A 1 179 ? 8.594 -29.104 -15.148 1.00 30.31 179 ALA A O 1
ATOM 1457 N N . SER A 1 180 ? 9.430 -30.834 -13.973 1.00 43.06 180 SER A N 1
ATOM 1458 C CA . SER A 1 180 ? 10.852 -30.633 -14.204 1.00 43.06 180 SER A CA 1
ATOM 1459 C C . SER A 1 180 ? 11.173 -30.329 -15.670 1.00 43.06 180 SER A C 1
ATOM 1461 O O . SER A 1 180 ? 11.368 -31.231 -16.480 1.00 43.06 180 SER A O 1
ATOM 1463 N N . GLN A 1 181 ? 11.304 -29.051 -15.998 1.00 31.02 181 GLN A N 1
ATOM 1464 C CA . GLN A 1 181 ? 12.155 -28.610 -17.087 1.00 31.02 181 GLN A CA 1
ATOM 1465 C C . GLN A 1 181 ? 12.674 -27.222 -16.749 1.00 31.02 181 GLN A C 1
ATOM 1467 O O . GLN A 1 181 ? 11.925 -26.292 -16.468 1.00 31.02 181 GLN A O 1
ATOM 1472 N N . ALA A 1 182 ? 13.996 -27.144 -16.678 1.00 38.88 182 ALA A N 1
ATOM 1473 C CA . ALA A 1 182 ? 14.755 -25.996 -16.241 1.00 38.88 182 ALA A CA 1
ATOM 1474 C C . ALA A 1 182 ? 14.532 -24.780 -17.153 1.00 38.88 182 ALA A C 1
ATOM 1476 O O . ALA A 1 182 ? 15.311 -24.528 -18.066 1.00 38.88 182 ALA A O 1
ATOM 1477 N N . THR A 1 183 ? 13.536 -23.953 -16.848 1.00 36.12 183 THR A N 1
ATOM 1478 C CA . THR A 1 183 ? 13.641 -22.512 -17.081 1.00 36.12 183 THR A CA 1
ATOM 1479 C C . THR A 1 183 ? 14.505 -21.937 -15.965 1.00 36.12 183 THR A C 1
ATOM 1481 O O . THR A 1 183 ? 14.041 -21.571 -14.884 1.00 36.12 183 THR A O 1
ATOM 1484 N N . LYS A 1 184 ? 15.819 -21.923 -16.209 1.00 39.81 184 LYS A N 1
ATOM 1485 C CA . LYS A 1 184 ? 16.761 -21.139 -15.409 1.00 39.81 184 LYS A CA 1
ATOM 1486 C C . LYS A 1 184 ? 16.301 -19.678 -15.439 1.00 39.81 184 LYS A C 1
ATOM 1488 O O . LYS A 1 184 ? 16.232 -19.093 -16.513 1.00 39.81 184 LYS A O 1
ATOM 1493 N N . GLY A 1 185 ? 16.015 -19.102 -14.272 1.00 37.03 185 GLY A N 1
ATOM 1494 C CA . GLY A 1 185 ? 16.231 -17.666 -14.077 1.00 37.03 185 GLY A CA 1
ATOM 1495 C C . GLY A 1 185 ? 15.198 -16.868 -13.288 1.00 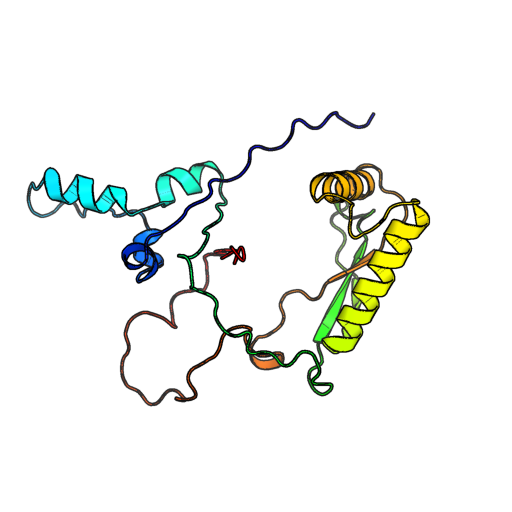37.03 185 GLY A C 1
ATOM 1496 O O . GLY A 1 185 ? 15.596 -15.869 -12.713 1.00 37.03 185 GLY A O 1
ATOM 1497 N N . ILE A 1 186 ? 13.920 -17.261 -13.201 1.00 43.69 186 ILE A N 1
ATOM 1498 C CA . ILE A 1 186 ? 12.886 -16.259 -12.827 1.00 43.69 186 ILE A CA 1
ATOM 1499 C C . ILE A 1 186 ? 12.094 -16.557 -11.544 1.00 43.69 186 ILE A C 1
ATOM 1501 O O . ILE A 1 186 ? 11.426 -15.672 -11.029 1.00 43.69 186 ILE A O 1
ATOM 1505 N N . ALA A 1 187 ? 12.178 -17.765 -10.974 1.00 34.94 187 ALA A N 1
ATOM 1506 C CA . ALA A 1 187 ? 11.293 -18.157 -9.862 1.00 34.94 187 ALA A CA 1
ATOM 1507 C C . ALA A 1 187 ? 11.999 -18.630 -8.577 1.00 34.94 187 ALA A C 1
ATOM 1509 O O . ALA A 1 187 ? 11.340 -19.167 -7.692 1.00 34.94 187 ALA A O 1
ATOM 1510 N N . LYS A 1 188 ? 13.326 -18.474 -8.450 1.00 33.81 188 LYS A N 1
ATOM 1511 C CA . LYS A 1 188 ? 14.078 -19.031 -7.302 1.00 33.81 188 LYS A CA 1
ATOM 1512 C C . LYS A 1 188 ? 15.024 -18.079 -6.558 1.00 33.81 188 LYS A C 1
ATOM 1514 O O . LYS A 1 188 ? 15.714 -18.543 -5.660 1.00 33.81 188 LYS A O 1
ATOM 1519 N N . LEU A 1 189 ? 15.059 -16.781 -6.871 1.00 31.61 189 LEU A N 1
ATOM 1520 C CA . LEU A 1 189 ? 16.076 -15.863 -6.319 1.00 31.61 189 LEU A CA 1
ATOM 1521 C C . LEU A 1 189 ? 15.546 -14.510 -5.812 1.00 31.61 189 LEU A C 1
ATOM 1523 O O . LEU A 1 189 ? 16.276 -13.528 -5.785 1.00 31.61 189 LEU A O 1
ATOM 1527 N N . LEU A 1 190 ? 14.309 -14.467 -5.316 1.00 38.78 190 LEU A N 1
ATOM 1528 C CA . LEU A 1 190 ? 13.800 -13.316 -4.559 1.00 38.78 190 LEU A CA 1
ATOM 1529 C C . LEU A 1 190 ? 13.537 -13.658 -3.076 1.00 38.78 190 LEU A C 1
ATOM 15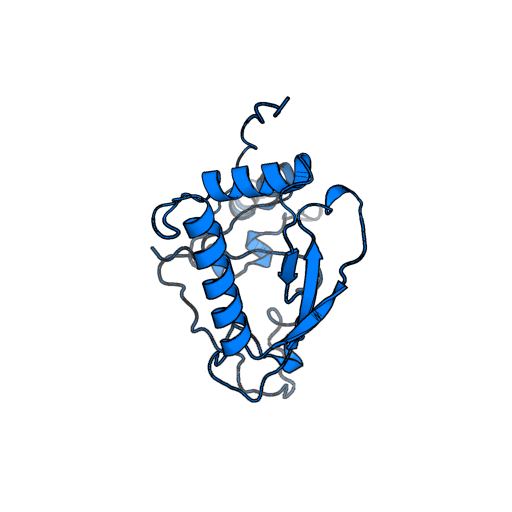31 O O . LEU A 1 190 ? 12.376 -13.669 -2.682 1.00 38.78 190 LEU A O 1
ATOM 1535 N N . PRO A 1 191 ? 14.553 -13.918 -2.219 1.00 34.41 191 PRO A N 1
ATOM 1536 C CA . PRO A 1 191 ? 14.324 -13.848 -0.777 1.00 34.41 191 PRO A CA 1
ATOM 1537 C C . PRO A 1 191 ? 14.789 -12.538 -0.123 1.00 34.41 191 PRO A C 1
ATOM 1539 O O . PRO A 1 191 ? 14.492 -12.361 1.049 1.00 34.41 191 PRO A O 1
ATOM 1542 N N . LEU A 1 192 ? 15.518 -11.626 -0.793 1.00 30.77 192 LEU A N 1
ATOM 1543 C CA . LEU A 1 192 ? 16.206 -10.536 -0.062 1.00 30.77 192 LEU A CA 1
ATOM 1544 C C . LEU A 1 192 ? 16.237 -9.140 -0.707 1.00 30.77 192 LEU A C 1
ATOM 1546 O O . LEU A 1 192 ? 16.913 -8.260 -0.184 1.00 30.77 192 LEU A O 1
ATOM 1550 N N . LEU A 1 193 ? 15.484 -8.877 -1.776 1.00 29.30 193 LEU A N 1
ATOM 1551 C CA . LEU A 1 193 ? 15.341 -7.511 -2.292 1.00 29.30 193 LEU A CA 1
ATOM 1552 C C . LEU A 1 193 ? 13.869 -7.096 -2.274 1.00 29.30 193 LEU A C 1
ATOM 1554 O O . LEU A 1 193 ? 13.071 -7.573 -3.079 1.00 29.30 193 LEU A O 1
ATOM 1558 N N . ALA A 1 194 ? 13.513 -6.187 -1.366 1.00 29.02 194 ALA A N 1
ATOM 1559 C CA . ALA A 1 194 ? 12.255 -5.454 -1.430 1.00 29.02 194 ALA A CA 1
ATOM 1560 C C . ALA A 1 194 ? 12.330 -4.446 -2.591 1.00 29.02 194 ALA A C 1
ATOM 1562 O O . ALA A 1 194 ? 12.564 -3.258 -2.392 1.00 29.02 194 ALA A O 1
ATOM 1563 N N . VAL A 1 195 ? 12.181 -4.923 -3.830 1.00 35.50 195 VAL A N 1
ATOM 1564 C CA . VAL A 1 195 ? 11.948 -4.038 -4.976 1.00 35.50 195 VAL A CA 1
ATOM 1565 C C . VAL A 1 195 ? 10.471 -3.669 -4.956 1.00 35.50 195 VAL A C 1
ATOM 1567 O O . VAL A 1 195 ? 9.619 -4.464 -5.352 1.00 35.50 195 VAL A O 1
ATOM 1570 N N . ILE A 1 196 ? 10.152 -2.461 -4.493 1.00 38.56 196 ILE A N 1
ATOM 1571 C CA . ILE A 1 196 ? 8.817 -1.889 -4.683 1.00 38.56 196 ILE A CA 1
ATOM 1572 C C . ILE A 1 196 ? 8.733 -1.446 -6.148 1.00 38.56 196 ILE A C 1
ATOM 1574 O O . ILE A 1 196 ? 9.161 -0.351 -6.517 1.00 38.56 196 ILE A O 1
ATOM 1578 N N . ILE A 1 197 ? 8.213 -2.326 -7.006 1.00 39.28 197 ILE A N 1
ATOM 1579 C CA . ILE A 1 197 ? 7.828 -1.963 -8.371 1.00 39.28 197 ILE A CA 1
ATOM 1580 C C . ILE A 1 197 ? 6.516 -1.188 -8.262 1.00 39.28 197 ILE A C 1
ATOM 1582 O O . ILE A 1 197 ? 5.455 -1.768 -8.043 1.00 39.28 197 ILE A O 1
ATOM 1586 N N . ALA A 1 198 ? 6.592 0.133 -8.378 1.00 35.94 198 ALA A N 1
ATOM 1587 C CA . ALA A 1 198 ? 5.416 0.987 -8.409 1.00 35.94 198 ALA A CA 1
ATOM 1588 C C . ALA A 1 198 ? 4.920 1.092 -9.856 1.00 35.94 198 ALA A C 1
ATOM 1590 O O . ALA A 1 198 ? 5.572 1.705 -10.703 1.00 35.94 198 ALA A O 1
ATOM 1591 N N . THR A 1 199 ? 3.762 0.501 -10.142 1.00 35.41 199 THR A N 1
ATOM 1592 C CA . THR A 1 199 ? 3.037 0.734 -11.393 1.00 35.41 199 THR A CA 1
ATOM 1593 C C . THR A 1 199 ? 2.392 2.112 -11.320 1.00 35.41 199 THR A C 1
ATOM 1595 O O . THR A 1 199 ? 1.350 2.289 -10.695 1.00 35.41 199 THR A O 1
ATOM 1598 N N . ASP A 1 200 ? 3.043 3.110 -11.907 1.00 34.88 200 ASP A N 1
ATOM 1599 C CA . ASP A 1 200 ? 2.404 4.391 -12.189 1.00 34.88 200 ASP A CA 1
ATOM 1600 C C . ASP A 1 200 ? 1.639 4.238 -13.512 1.00 34.88 200 ASP A C 1
ATOM 1602 O O . ASP A 1 200 ? 2.251 3.969 -14.550 1.00 34.88 200 ASP A O 1
ATOM 1606 N N . ASN A 1 201 ? 0.307 4.321 -13.471 1.00 35.12 201 ASN A N 1
ATOM 1607 C CA . ASN A 1 201 ? -0.530 4.278 -14.670 1.00 35.12 201 ASN A CA 1
ATOM 1608 C C . ASN A 1 201 ? -0.376 5.612 -15.419 1.00 35.12 201 ASN A C 1
ATOM 1610 O O . ASN A 1 201 ? -1.110 6.562 -15.154 1.00 35.12 201 ASN A O 1
ATOM 1614 N N . ARG A 1 202 ? 0.581 5.678 -16.351 1.00 39.38 202 ARG A N 1
ATOM 1615 C CA . ARG A 1 202 ? 0.599 6.689 -17.421 1.00 39.38 202 ARG A CA 1
ATOM 1616 C C . ARG A 1 202 ? -0.126 6.205 -18.669 1.00 39.38 202 ARG A C 1
ATOM 1618 O O . ARG A 1 202 ? 0.096 5.035 -19.057 1.00 39.38 202 ARG A O 1
#

Nearest PDB structures (foldseek):
  6dq5-assembly1_A  TM=8.749E-01  e=3.848E-08  Homo sapiens
  6dq8-assembly1_A  TM=8.282E-01  e=1.366E-08  Homo sapiens
  5ivy-assembly1_A  TM=8.299E-01  e=1.888E-08  Homo sapiens
  6dqc-assembly1_A  TM=7.925E-01  e=1.200E-08  Homo sapiens
  6bgy-assembly1_A  TM=8.522E-01  e=6.054E-08  Homo sapiens

Secondary structure (DSSP, 8-state):
-----PPPPPPEEE---HHHHT-HHHHHS-----SSS---HHHHHHHHTT--HHHHHHHS-EEE-PPTT--PPB---TT-SS--EEEEEEEGGGGGGTPPPEEEEEE-HHHHHHHHHHHHHHHHHTTT--TTT--HHHHHHHHHHHHHHT-S--EEEE--S--HHHH--SBPPPS----S----SSSS--SS----B-----